Protein AF-A0A7S2HM67-F1 (afdb_monomer)

Secondary structure (DSSP, 8-state):
-----TTHHHHHHHHHHHHHHHTS---HHHHHHHHHHHHHHHHHHHHHHHBSS-EEEEE----HHHHHHHHHHHHHSTT-EEEEEEE---GGGHHHHHHH-SPPTTSSSS----S--TT-SSEEEEEGGGTHHHHTT-SSSEEEEEEEEE-PEE-TTT--EETTEEEEEE-SSEEEETTEEEES-GGGEEEEEEEEES-B------S--TT----------S------------SEEEEETTEEEETTTTEEEEPPPP----HHHHHHHHHHHHHHHHHHHHH-

Mean predicted aligned error: 12.82 Å

Foldseek 3Di:
DDDDDPCPVVVVVVVVVVVVVLPPQQFLVNVLVVCCVVCVVLLLVLLVQWFDDDKDKFFQQADPVLRVLQSCLLSVDPPWDWAKWKAAAEPVCSVVCRYPNQDFAPPPDPHDDPWDQLQHGFGKTFHSNVNVVNSLRYPAQKIFIKTFGDPWDAPPPPFDASRPWTFGTDDPAWTDTPGMIGGNDRSRMGGGIMMGHPGTDPDPPPPPDPDIDHDHDDDDDDDDPPPPPPDPPPLWDDPDDQWIQRVVVRDIDRHPDDPDPDPVVVVVVVVVVVVVVVVVVVVD

Structure (mmCIF, N/CA/C/O backbone):
data_AF-A0A7S2HM67-F1
#
_entry.id   AF-A0A7S2HM67-F1
#
loop_
_atom_site.group_PDB
_atom_site.id
_atom_site.type_symbol
_atom_site.label_atom_id
_atom_site.label_alt_id
_atom_site.label_comp_id
_atom_site.label_asym_id
_atom_site.label_entity_id
_atom_site.label_seq_id
_atom_site.pdbx_PDB_ins_code
_atom_site.Cartn_x
_atom_site.Cartn_y
_atom_site.Cartn_z
_atom_site.occupancy
_atom_site.B_iso_or_equiv
_atom_site.auth_seq_id
_atom_site.auth_comp_id
_atom_site.auth_asym_id
_atom_site.auth_atom_id
_atom_site.pdbx_PDB_model_num
ATOM 1 N N . GLU A 1 1 ? -20.278 21.056 49.454 1.00 73.50 1 GLU A N 1
ATOM 2 C CA . GLU A 1 1 ? -20.077 21.607 48.098 1.00 73.50 1 GLU A CA 1
ATOM 3 C C . GLU A 1 1 ? -18.930 20.873 47.429 1.00 73.50 1 GLU A C 1
ATOM 5 O O . GLU A 1 1 ? -17.880 20.731 48.043 1.00 73.50 1 GLU A O 1
ATOM 10 N N . ALA A 1 2 ? -19.136 20.338 46.227 1.00 62.28 2 ALA A N 1
ATOM 11 C CA . ALA A 1 2 ? -18.039 19.789 45.437 1.00 62.28 2 ALA A CA 1
ATOM 12 C C . ALA A 1 2 ? -17.330 20.951 44.727 1.00 62.28 2 ALA A C 1
ATOM 14 O O . ALA A 1 2 ? -17.983 21.734 44.041 1.00 62.28 2 ALA A O 1
ATOM 15 N N . LEU A 1 3 ? -16.013 21.075 44.907 1.00 65.50 3 LEU A N 1
ATOM 16 C CA . LEU A 1 3 ? -15.190 22.064 44.209 1.00 65.50 3 LEU A CA 1
ATOM 17 C C . LEU A 1 3 ? -15.240 21.787 42.700 1.00 65.50 3 LEU A C 1
ATOM 19 O O . LEU A 1 3 ? -14.707 20.783 42.225 1.00 65.50 3 LEU A O 1
ATOM 23 N N . ALA A 1 4 ? -15.910 22.661 41.948 1.00 81.69 4 ALA A N 1
ATOM 24 C CA . ALA A 1 4 ? -15.931 22.597 40.494 1.00 81.69 4 ALA A CA 1
ATOM 25 C C . ALA A 1 4 ? -14.526 22.891 39.944 1.00 81.69 4 ALA A C 1
ATOM 27 O O . ALA A 1 4 ? -13.882 23.850 40.363 1.00 81.69 4 ALA A O 1
ATOM 28 N N . ASN A 1 5 ? -14.045 22.064 39.009 1.00 86.69 5 ASN A N 1
ATOM 29 C CA . ASN A 1 5 ? -12.757 22.289 38.353 1.00 86.69 5 ASN A CA 1
ATOM 30 C C . ASN A 1 5 ? -12.843 23.571 37.492 1.00 86.69 5 ASN A C 1
ATOM 32 O O . ASN A 1 5 ? -13.592 23.563 36.505 1.00 86.69 5 ASN A O 1
ATOM 36 N N . PRO A 1 6 ? -12.076 24.635 37.808 1.00 89.38 6 PRO A N 1
ATOM 37 C CA . PRO A 1 6 ? -12.140 25.913 37.094 1.00 89.38 6 PRO A CA 1
ATOM 38 C C . PRO A 1 6 ? -11.667 25.818 35.634 1.00 89.38 6 PRO A C 1
ATOM 40 O O . PRO A 1 6 ? -11.933 26.717 34.847 1.00 89.38 6 PRO A O 1
ATOM 43 N N . PHE A 1 7 ? -11.017 24.717 35.243 1.00 88.25 7 PHE A N 1
ATOM 44 C CA . PHE A 1 7 ? -10.552 24.463 33.875 1.00 88.25 7 PHE A CA 1
ATOM 45 C C . PHE A 1 7 ? -11.489 23.560 33.065 1.00 88.25 7 PHE A C 1
ATOM 47 O O . PHE A 1 7 ? -11.183 23.212 31.926 1.00 88.25 7 PHE A O 1
ATOM 54 N N . SER A 1 8 ? -12.622 23.138 33.631 1.00 85.69 8 SER A N 1
ATOM 55 C CA . SER A 1 8 ? -13.533 22.204 32.957 1.00 85.69 8 SER A CA 1
ATOM 56 C C . SER A 1 8 ? -14.116 22.755 31.651 1.00 85.69 8 SER A C 1
ATOM 58 O O . SER A 1 8 ? -14.361 21.976 30.732 1.00 85.69 8 SER A O 1
ATOM 60 N N . GLU A 1 9 ? -14.292 24.072 31.535 1.00 83.62 9 GLU A N 1
ATOM 61 C CA . GLU A 1 9 ? -14.746 24.719 30.299 1.00 83.62 9 GLU A CA 1
ATOM 62 C C . GLU A 1 9 ? -13.641 24.795 29.242 1.00 83.62 9 GLU A C 1
ATOM 64 O O . GLU A 1 9 ? -13.882 24.425 28.096 1.00 83.62 9 GLU A O 1
ATOM 69 N N . ALA A 1 10 ? -12.415 25.159 29.631 1.00 85.38 10 ALA A N 1
ATOM 70 C CA . ALA A 1 10 ? -11.263 25.171 28.727 1.00 85.38 10 ALA A CA 1
ATOM 71 C C . ALA A 1 10 ? -10.968 23.768 28.163 1.00 85.38 10 ALA A C 1
ATOM 73 O O . ALA A 1 10 ? -10.847 23.602 26.954 1.00 85.38 10 ALA A O 1
ATOM 74 N N . LEU A 1 11 ? -10.988 22.735 29.017 1.00 82.75 11 LEU A N 1
ATOM 75 C CA . LEU A 1 11 ? -10.822 21.335 28.603 1.00 82.75 11 LEU A CA 1
ATOM 76 C C . LEU A 1 11 ? -11.961 20.827 27.703 1.00 82.75 11 LEU A C 1
ATOM 78 O O . LEU A 1 11 ? -11.778 19.868 26.954 1.00 82.75 11 LEU A O 1
ATOM 82 N N . ARG A 1 12 ? -13.164 21.411 27.799 1.00 84.50 12 ARG A N 1
ATOM 83 C CA . ARG A 1 12 ? -14.273 21.106 26.883 1.00 84.50 12 ARG A CA 1
ATOM 84 C C . ARG A 1 12 ? -14.086 21.808 25.543 1.00 84.50 12 ARG A C 1
ATOM 86 O O . ARG A 1 12 ? -14.329 21.166 24.531 1.00 84.50 12 ARG A O 1
ATOM 93 N N . ALA A 1 13 ? -13.651 23.067 25.537 1.00 79.44 13 ALA A N 1
ATOM 94 C CA . ALA A 1 13 ? -13.377 23.820 24.314 1.00 79.44 13 ALA A CA 1
ATOM 95 C C . ALA A 1 13 ? -12.245 23.176 23.494 1.00 79.44 13 ALA A C 1
ATOM 97 O O . ALA A 1 13 ? -12.438 22.902 22.315 1.00 79.44 13 ALA A O 1
ATOM 98 N N . GLU A 1 14 ? -11.136 22.805 24.141 1.00 80.12 14 GLU A N 1
ATOM 99 C CA . GLU A 1 14 ? -10.007 22.115 23.498 1.00 80.12 14 GLU A CA 1
ATOM 100 C C . GLU A 1 14 ? -10.441 20.771 22.883 1.00 80.12 14 GLU A C 1
ATOM 102 O O . GLU A 1 14 ? -10.144 20.475 21.729 1.00 80.12 14 GLU A O 1
ATOM 107 N N . LYS A 1 15 ? -11.285 20.002 23.589 1.00 78.38 15 LYS A N 1
ATOM 108 C CA . LYS A 1 15 ? -11.879 18.768 23.044 1.00 78.38 15 LYS A CA 1
ATOM 109 C C . LYS A 1 15 ? -12.800 18.995 21.845 1.00 78.38 15 LYS A C 1
ATOM 111 O O . LYS A 1 15 ? -12.957 18.079 21.040 1.00 78.38 15 LYS A O 1
ATOM 116 N N . VAL A 1 16 ? -13.476 20.139 21.762 1.00 78.62 16 VAL A N 1
ATOM 117 C CA . VAL A 1 16 ? -14.367 20.459 20.637 1.00 78.62 16 VAL A CA 1
ATOM 118 C C . VAL A 1 16 ? -13.537 20.814 19.406 1.00 78.62 16 VAL A C 1
ATOM 120 O O . VAL A 1 16 ? -13.834 20.298 18.328 1.00 78.62 16 VAL A O 1
ATOM 123 N N . ASP A 1 17 ? -12.470 21.597 19.565 1.00 72.38 17 ASP A N 1
ATOM 124 C CA . ASP A 1 17 ? -11.561 21.938 18.466 1.00 72.38 17 ASP A CA 1
ATOM 125 C C . ASP A 1 17 ? -10.839 20.694 17.922 1.00 72.38 17 ASP A C 1
ATOM 127 O O . ASP A 1 17 ? -10.882 20.450 16.712 1.00 72.38 17 ASP A O 1
ATOM 131 N N . ASP A 1 18 ? -10.335 19.819 18.801 1.00 70.81 18 ASP A N 1
ATOM 132 C CA . ASP A 1 18 ? -9.748 18.527 18.414 1.00 70.81 18 ASP A CA 1
ATOM 133 C C . ASP A 1 18 ? -10.741 17.651 17.629 1.00 70.81 18 ASP A C 1
ATOM 135 O O . ASP A 1 18 ? -10.386 16.990 16.649 1.00 70.81 18 ASP A O 1
ATOM 139 N N . GLN A 1 19 ? -12.018 17.647 18.027 1.00 70.62 19 GLN A N 1
ATOM 140 C CA . GLN A 1 19 ? -13.064 16.898 17.325 1.00 70.62 19 GLN A CA 1
ATOM 141 C C . GLN A 1 19 ? -13.412 17.499 15.960 1.00 70.62 19 GLN A C 1
ATOM 143 O O . GLN A 1 19 ? -13.741 16.753 15.033 1.00 70.62 19 GLN A O 1
ATOM 148 N N . HIS A 1 20 ? -13.370 18.824 15.819 1.00 71.88 20 HIS A N 1
ATOM 149 C CA . HIS A 1 20 ? -13.612 19.501 14.547 1.00 71.88 20 HIS A CA 1
ATOM 150 C C . HIS A 1 20 ? -12.460 19.297 13.565 1.00 71.8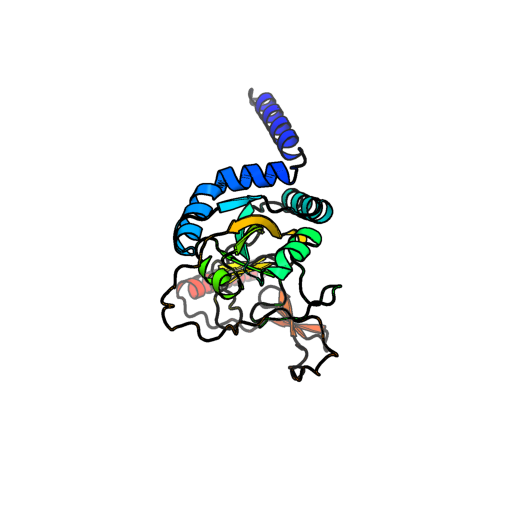8 20 HIS A C 1
ATOM 152 O O . HIS A 1 20 ? -12.705 19.052 12.381 1.00 71.88 20 HIS A O 1
ATOM 158 N N . GLU A 1 21 ? -11.220 19.327 14.046 1.00 71.12 21 GLU A N 1
ATOM 159 C CA . GLU A 1 21 ? -10.048 19.041 13.227 1.00 71.12 21 GLU A CA 1
ATOM 160 C C . GLU A 1 21 ? -9.991 17.559 12.830 1.00 71.12 21 GLU A C 1
ATOM 162 O O . GLU A 1 21 ? -9.793 17.251 11.654 1.00 71.12 21 GLU A O 1
ATOM 167 N N . ALA A 1 22 ? -10.334 16.641 13.743 1.00 66.31 22 ALA A N 1
ATOM 168 C CA . ALA A 1 22 ? -10.504 15.218 13.432 1.00 66.31 22 ALA A CA 1
ATOM 169 C C . ALA A 1 22 ? -11.632 14.939 12.418 1.00 66.31 22 ALA A C 1
ATOM 171 O O . ALA A 1 22 ? -11.617 13.911 11.741 1.00 66.31 22 ALA A O 1
ATOM 172 N N . ARG A 1 23 ? -12.612 15.844 12.291 1.00 73.75 23 ARG A N 1
ATOM 173 C CA . ARG A 1 23 ? -13.715 15.741 11.322 1.00 73.75 23 ARG A CA 1
ATOM 174 C C . ARG A 1 23 ? -13.406 16.339 9.957 1.00 73.75 23 ARG A C 1
ATOM 176 O O . ARG A 1 23 ? -14.201 16.135 9.036 1.00 73.75 23 ARG A O 1
ATOM 183 N N . ARG A 1 24 ? -12.300 17.070 9.784 1.00 85.81 24 ARG A N 1
ATOM 184 C CA . ARG A 1 24 ? -11.918 17.531 8.447 1.00 85.81 24 ARG A CA 1
ATOM 185 C C . ARG A 1 24 ? -11.588 16.316 7.591 1.00 85.81 24 ARG A C 1
ATOM 187 O O . ARG A 1 24 ? -10.652 15.572 7.872 1.00 85.81 24 ARG A O 1
ATOM 194 N N . GLN A 1 25 ? -12.376 16.126 6.535 1.00 87.31 25 GLN A N 1
ATOM 195 C CA . GLN A 1 25 ? -12.136 15.075 5.559 1.00 87.31 25 GLN A CA 1
ATOM 196 C C . GLN A 1 25 ? -10.751 15.280 4.947 1.00 87.31 25 GLN A C 1
ATOM 198 O O . GLN A 1 25 ? -10.505 16.259 4.240 1.00 87.31 25 GLN A O 1
ATOM 203 N N . LYS A 1 26 ? -9.834 14.359 5.244 1.00 92.81 26 LYS A N 1
ATOM 204 C CA . LYS A 1 26 ? -8.517 14.342 4.619 1.00 92.81 26 LYS A CA 1
ATOM 205 C C . LYS A 1 26 ? -8.682 14.039 3.136 1.00 92.81 26 LYS A C 1
ATOM 207 O O . LYS A 1 26 ? -9.257 13.011 2.776 1.00 92.81 26 LYS A O 1
ATOM 212 N N . THR A 1 27 ? -8.165 14.917 2.287 1.00 96.81 27 THR A N 1
ATOM 213 C CA . THR A 1 27 ? -8.092 14.660 0.851 1.00 96.81 27 THR A CA 1
ATOM 214 C C . THR A 1 27 ? -6.948 13.691 0.571 1.00 96.81 27 THR A C 1
ATOM 216 O O . THR A 1 27 ? -6.014 13.544 1.362 1.00 96.81 27 THR A O 1
ATOM 219 N N . PHE A 1 28 ? -6.989 13.026 -0.579 1.00 97.75 28 PHE A N 1
ATOM 220 C CA . PHE A 1 28 ? -5.903 12.135 -0.977 1.00 97.75 28 PHE A CA 1
ATOM 221 C C . PHE A 1 28 ? -4.551 12.861 -1.060 1.00 97.75 28 PHE A C 1
ATOM 223 O O . PHE A 1 28 ? 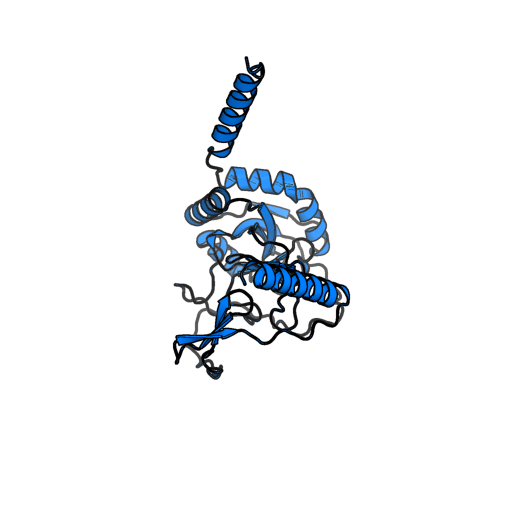-3.533 12.332 -0.620 1.00 97.75 28 PHE A O 1
ATOM 230 N N . GLU A 1 29 ? -4.547 14.102 -1.549 1.00 97.94 29 GLU A N 1
ATOM 231 C CA . GLU A 1 29 ? -3.329 14.908 -1.626 1.00 97.94 29 GLU A CA 1
ATOM 232 C C . GLU A 1 29 ? -2.821 15.323 -0.237 1.00 97.94 29 GLU A C 1
ATOM 234 O O . GLU A 1 29 ? -1.618 15.243 0.004 1.00 97.94 29 GLU A O 1
ATOM 239 N N . SER A 1 30 ? -3.699 15.661 0.721 1.00 97.00 30 SER A N 1
ATOM 240 C CA . SER A 1 30 ? -3.248 15.931 2.095 1.00 97.00 30 SER A CA 1
ATOM 241 C C . SER A 1 30 ? -2.653 14.680 2.746 1.00 97.00 30 SER A C 1
ATOM 243 O O . SER A 1 30 ? -1.618 14.763 3.400 1.00 97.00 30 SER A O 1
ATOM 245 N N . ILE A 1 31 ? -3.250 13.503 2.511 1.00 97.88 31 ILE A N 1
ATOM 246 C CA . ILE A 1 31 ? -2.702 12.218 2.977 1.00 97.88 31 ILE A CA 1
ATOM 247 C C . ILE A 1 31 ? -1.323 11.972 2.362 1.00 97.88 31 ILE A C 1
ATOM 249 O O . ILE A 1 31 ? -0.395 11.582 3.064 1.00 97.88 31 ILE A O 1
ATOM 253 N N . ARG A 1 32 ? -1.161 12.227 1.061 1.00 98.31 32 ARG A N 1
ATOM 254 C CA . ARG A 1 32 ? 0.112 12.058 0.358 1.00 98.31 32 ARG A CA 1
ATOM 255 C C . ARG A 1 32 ? 1.204 12.994 0.891 1.00 98.31 32 ARG A C 1
ATOM 257 O O . ARG A 1 32 ? 2.349 12.566 1.048 1.00 98.31 32 ARG A O 1
ATOM 264 N N . GLN A 1 33 ? 0.859 14.247 1.182 1.00 97.94 33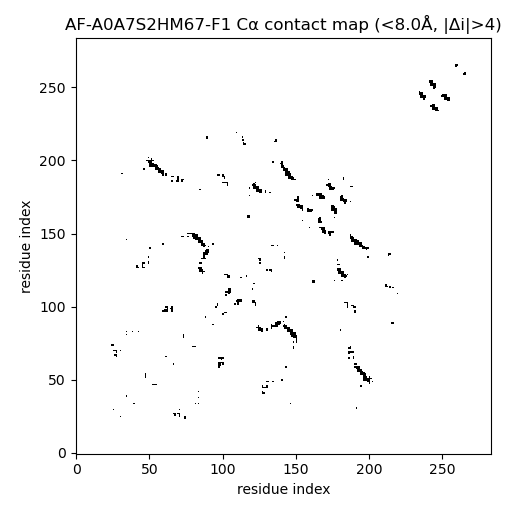 GLN A N 1
ATOM 265 C CA . GLN A 1 33 ? 1.771 15.232 1.768 1.00 97.94 33 GLN A CA 1
ATOM 266 C C . GLN A 1 33 ? 2.181 14.855 3.193 1.00 97.94 33 GLN A C 1
ATOM 268 O O . GLN A 1 33 ? 3.370 14.887 3.516 1.00 97.94 33 GLN A O 1
ATOM 273 N N . ASP A 1 34 ? 1.221 14.448 4.025 1.00 97.38 34 ASP A N 1
ATOM 274 C CA . ASP A 1 34 ? 1.486 13.938 5.372 1.00 97.38 34 ASP A CA 1
ATOM 275 C C . ASP A 1 34 ? 2.415 12.718 5.310 1.00 97.38 34 ASP A C 1
ATOM 277 O O . ASP A 1 34 ? 3.424 12.663 6.010 1.00 97.38 34 ASP A O 1
ATOM 281 N N . PHE A 1 35 ? 2.131 11.790 4.395 1.00 98.25 35 PHE A N 1
ATOM 282 C CA . PHE A 1 35 ? 2.889 10.559 4.213 1.00 98.25 35 PHE A CA 1
ATOM 283 C C . PHE A 1 35 ? 4.350 10.811 3.831 1.00 98.25 35 PHE A C 1
ATOM 285 O O . PHE A 1 35 ? 5.249 10.214 4.418 1.00 98.25 35 PHE A O 1
ATOM 292 N N . ILE A 1 36 ? 4.628 11.695 2.864 1.00 98.38 36 ILE A N 1
ATOM 293 C CA . ILE A 1 36 ? 6.020 11.976 2.480 1.00 98.38 36 ILE A CA 1
ATOM 294 C C . ILE A 1 36 ? 6.753 12.802 3.539 1.00 98.38 36 ILE A C 1
ATOM 296 O O . ILE A 1 36 ? 7.969 12.668 3.676 1.00 98.38 36 ILE A O 1
ATOM 300 N N . ARG A 1 37 ? 6.034 13.624 4.313 1.00 98.19 37 ARG A N 1
ATOM 301 C CA . ARG A 1 37 ? 6.599 14.347 5.456 1.00 98.19 37 ARG A CA 1
ATOM 302 C C . ARG A 1 37 ? 6.998 13.385 6.577 1.00 98.19 37 ARG A C 1
ATOM 304 O O . ARG A 1 37 ? 8.079 13.549 7.130 1.00 98.19 37 ARG A O 1
ATOM 311 N N . GLU A 1 38 ? 6.167 12.387 6.876 1.00 98.31 38 GLU A N 1
ATOM 312 C CA . GLU A 1 38 ? 6.426 11.389 7.926 1.00 98.31 38 GLU A CA 1
ATOM 313 C C . GLU A 1 38 ? 7.472 10.347 7.495 1.00 98.31 38 GLU A C 1
ATOM 315 O O . GLU A 1 38 ? 8.404 10.061 8.240 1.00 98.31 38 GLU A O 1
ATOM 320 N N . HIS A 1 39 ? 7.364 9.805 6.279 1.00 98.38 39 HIS A N 1
ATOM 321 C CA . HIS A 1 39 ? 8.136 8.632 5.847 1.00 98.38 39 HIS A CA 1
ATOM 322 C C . HIS A 1 39 ? 9.190 8.917 4.772 1.00 98.38 39 HIS A C 1
ATOM 324 O O . HIS A 1 39 ? 9.918 8.011 4.363 1.00 98.38 39 HIS A O 1
ATOM 330 N N . GLY A 1 40 ? 9.300 10.153 4.278 1.00 98.31 40 GLY A N 1
ATOM 331 C CA . GLY A 1 40 ? 10.143 10.475 3.124 1.00 98.31 40 GLY A CA 1
ATOM 332 C C . GLY A 1 40 ? 11.626 10.175 3.326 1.00 98.31 40 GLY A C 1
ATOM 333 O O . GLY A 1 40 ? 12.304 9.809 2.364 1.00 98.31 40 GLY A O 1
ATOM 334 N N . HIS A 1 41 ? 12.129 10.286 4.558 1.00 98.44 41 HIS A N 1
ATOM 335 C CA . HIS A 1 41 ? 13.496 9.888 4.891 1.00 98.44 41 HIS A CA 1
ATOM 336 C C . HIS A 1 41 ? 13.704 8.378 4.705 1.00 98.44 41 HIS A C 1
ATOM 338 O O . HIS A 1 41 ? 14.598 7.968 3.963 1.00 98.44 41 HIS A O 1
ATOM 344 N N . ASP A 1 42 ? 12.846 7.555 5.308 1.00 98.38 42 ASP A N 1
ATOM 345 C CA . ASP A 1 42 ? 12.971 6.095 5.274 1.00 98.38 42 ASP A CA 1
ATOM 346 C C . ASP A 1 42 ? 12.739 5.541 3.870 1.00 98.38 42 ASP A C 1
ATOM 348 O O . ASP A 1 42 ? 13.503 4.696 3.403 1.00 98.38 42 ASP A O 1
ATOM 352 N N . ILE A 1 43 ? 11.753 6.084 3.147 1.00 98.50 43 ILE A N 1
ATOM 353 C CA . ILE A 1 43 ? 11.512 5.751 1.739 1.00 98.50 43 ILE A CA 1
ATOM 354 C C . ILE A 1 43 ? 12.782 5.989 0.922 1.00 98.50 43 ILE A C 1
ATOM 356 O O . ILE A 1 43 ? 13.218 5.106 0.184 1.00 98.50 43 ILE A O 1
ATOM 360 N N . LYS A 1 44 ? 13.417 7.158 1.077 1.00 98.44 44 LYS A N 1
ATOM 361 C CA . LYS A 1 44 ? 14.647 7.469 0.344 1.00 98.44 44 LYS A CA 1
ATOM 362 C C . LYS A 1 44 ? 15.797 6.546 0.734 1.00 98.44 44 LYS A C 1
ATOM 364 O O . LYS A 1 44 ? 16.494 6.042 -0.146 1.00 98.44 44 LYS A O 1
ATOM 369 N N . HIS A 1 45 ? 15.974 6.313 2.032 1.00 97.88 45 HIS A N 1
ATOM 370 C CA . HIS A 1 45 ? 17.038 5.473 2.569 1.00 97.88 45 HIS A CA 1
ATOM 371 C C . HIS A 1 45 ? 16.963 4.035 2.042 1.00 97.88 45 HIS A C 1
ATOM 373 O O . HIS A 1 45 ? 17.972 3.486 1.594 1.00 97.88 45 HIS A O 1
ATOM 379 N N . TRP A 1 46 ? 15.781 3.419 2.074 1.00 98.00 46 TRP A N 1
ATOM 380 C CA . TRP A 1 46 ? 15.620 2.019 1.687 1.00 98.00 46 TRP A CA 1
ATOM 381 C C . TRP A 1 46 ? 15.564 1.815 0.172 1.00 98.00 46 TRP A C 1
ATOM 383 O O . TRP A 1 46 ? 16.161 0.861 -0.331 1.00 98.00 46 TRP A O 1
ATOM 393 N N . LEU A 1 47 ? 14.962 2.738 -0.586 1.00 97.69 47 LEU A N 1
ATOM 394 C CA . LEU A 1 47 ? 14.992 2.666 -2.051 1.00 97.69 47 LEU A CA 1
ATOM 395 C C . LEU A 1 47 ? 16.407 2.852 -2.617 1.00 97.69 47 LEU A C 1
ATOM 397 O O . LEU A 1 47 ? 16.768 2.161 -3.569 1.00 97.69 47 LEU A O 1
ATOM 401 N N . ALA A 1 48 ? 17.252 3.688 -2.002 1.00 97.75 48 ALA A N 1
ATOM 402 C CA . ALA A 1 48 ? 18.653 3.846 -2.412 1.00 97.75 48 ALA A CA 1
ATOM 403 C C . ALA A 1 48 ? 19.470 2.538 -2.327 1.00 97.75 48 ALA A C 1
ATOM 405 O O . ALA A 1 48 ? 20.494 2.397 -2.997 1.00 97.75 48 ALA A O 1
ATOM 406 N N . LYS A 1 49 ? 19.024 1.564 -1.519 1.00 96.81 49 LYS A N 1
ATOM 407 C CA . LYS A 1 49 ? 19.637 0.227 -1.449 1.00 96.81 49 LYS A CA 1
ATOM 408 C C . LYS A 1 49 ? 19.196 -0.692 -2.593 1.00 96.81 49 LYS A C 1
ATOM 410 O O . LYS A 1 49 ? 19.903 -1.656 -2.876 1.00 96.81 49 LYS A O 1
ATOM 415 N N . CYS A 1 50 ? 18.068 -0.397 -3.239 1.00 96.94 50 CYS A N 1
ATOM 416 C CA . CYS A 1 50 ? 17.502 -1.196 -4.329 1.00 96.94 50 CYS A CA 1
ATOM 417 C C . CYS A 1 50 ? 17.967 -0.710 -5.708 1.00 96.94 50 CYS A C 1
ATOM 419 O O . CYS A 1 50 ? 18.230 -1.522 -6.589 1.00 96.94 50 CYS A O 1
ATOM 421 N N . PHE A 1 51 ? 18.091 0.603 -5.911 1.00 97.81 51 PHE A N 1
ATOM 422 C CA . PHE A 1 51 ? 18.519 1.179 -7.189 1.00 97.81 51 PHE A CA 1
ATOM 423 C C . PHE A 1 51 ? 20.047 1.253 -7.322 1.00 97.81 51 PHE A C 1
ATOM 425 O O . PHE A 1 51 ? 20.777 1.405 -6.336 1.00 97.81 51 PHE A O 1
ATOM 432 N N . ASP A 1 52 ? 20.531 1.130 -8.558 1.00 96.94 52 ASP A N 1
ATOM 433 C CA . ASP A 1 52 ? 21.930 1.371 -8.901 1.00 96.94 52 ASP A CA 1
ATOM 434 C C . ASP A 1 52 ? 22.133 2.854 -9.239 1.00 96.94 52 ASP A C 1
ATOM 436 O O . ASP A 1 52 ? 21.841 3.308 -10.343 1.00 96.94 52 ASP A O 1
ATOM 440 N N . GLY A 1 53 ? 22.582 3.624 -8.247 1.00 96.06 53 GLY A N 1
ATOM 441 C CA . GLY A 1 53 ? 22.776 5.068 -8.368 1.00 96.06 53 GLY A CA 1
ATOM 442 C C . GLY A 1 53 ? 21.549 5.901 -7.971 1.00 96.06 53 GLY A C 1
ATOM 443 O O . GLY A 1 53 ? 20.690 5.435 -7.214 1.00 96.06 53 GLY A O 1
ATOM 444 N N . PRO A 1 54 ? 21.490 7.175 -8.405 1.00 97.69 54 PRO A N 1
ATOM 445 C CA . PRO A 1 54 ? 20.367 8.059 -8.117 1.00 97.69 54 PRO A CA 1
ATOM 446 C C . PRO A 1 54 ? 19.057 7.529 -8.708 1.00 97.69 54 PRO A C 1
ATOM 448 O O . PRO A 1 54 ? 19.024 7.021 -9.827 1.00 97.69 54 PRO A O 1
ATOM 451 N N . PHE A 1 55 ? 17.962 7.717 -7.980 1.00 98.44 55 PHE A N 1
ATOM 452 C CA . PHE A 1 55 ? 16.611 7.435 -8.456 1.00 98.44 55 PHE A CA 1
ATOM 453 C C . PHE A 1 55 ? 15.729 8.676 -8.285 1.00 98.44 55 PHE A C 1
ATOM 455 O O . PHE A 1 55 ? 16.024 9.575 -7.493 1.00 98.44 55 PHE A O 1
ATOM 462 N N . ILE A 1 56 ? 14.632 8.723 -9.032 1.00 98.50 56 ILE A N 1
ATOM 463 C CA . ILE A 1 56 ? 13.648 9.800 -9.012 1.00 98.50 56 ILE A CA 1
ATOM 464 C C . ILE A 1 56 ? 12.372 9.266 -8.373 1.00 98.50 56 ILE A C 1
ATOM 466 O O . ILE A 1 56 ? 11.870 8.220 -8.780 1.00 98.50 56 ILE A O 1
ATOM 470 N N . LEU A 1 57 ? 11.833 10.010 -7.408 1.00 98.50 57 LEU A N 1
ATOM 471 C CA . LEU A 1 57 ? 10.527 9.751 -6.809 1.00 98.50 57 LEU A CA 1
ATOM 472 C C . LEU A 1 57 ? 9.508 10.751 -7.374 1.00 98.50 57 LEU A C 1
ATOM 474 O O . LEU A 1 57 ? 9.641 11.955 -7.158 1.00 98.50 57 LEU A O 1
ATOM 478 N N . LYS A 1 58 ? 8.509 10.263 -8.110 1.00 98.44 58 LYS A N 1
ATOM 479 C CA . LYS A 1 58 ? 7.431 11.064 -8.716 1.00 98.44 58 LYS A CA 1
ATOM 480 C C . LYS A 1 58 ? 6.093 10.737 -8.068 1.00 98.44 58 LYS A C 1
ATOM 482 O O . LYS A 1 58 ? 5.921 9.650 -7.529 1.00 98.44 58 LYS A O 1
ATOM 487 N N . LEU A 1 59 ? 5.134 11.655 -8.139 1.00 98.56 59 LEU A N 1
ATOM 488 C CA . LEU A 1 59 ? 3.755 11.372 -7.731 1.00 98.56 59 LEU A CA 1
ATOM 489 C C . LEU A 1 59 ? 3.152 10.311 -8.661 1.00 98.56 59 LEU A C 1
ATOM 491 O O . LEU A 1 59 ? 3.302 10.410 -9.879 1.00 98.56 59 LEU A O 1
ATOM 495 N N . ALA A 1 60 ? 2.444 9.329 -8.103 1.00 98.06 60 ALA A N 1
ATOM 496 C CA . ALA A 1 60 ? 1.668 8.388 -8.907 1.00 98.06 60 ALA A CA 1
ATOM 497 C C . ALA A 1 60 ? 0.373 9.061 -9.405 1.00 98.06 60 ALA A C 1
ATOM 499 O O . ALA A 1 60 ? -0.350 9.692 -8.624 1.00 98.06 60 ALA A O 1
ATOM 500 N N . LEU A 1 61 ? 0.062 8.934 -10.698 1.00 98.12 61 LEU A N 1
ATOM 501 C CA . LEU A 1 61 ? -1.129 9.533 -11.319 1.00 98.12 61 LEU A CA 1
ATOM 502 C C . LEU A 1 61 ? -2.369 8.659 -11.102 1.00 98.12 61 LEU A C 1
ATOM 504 O O . LEU A 1 61 ? -2.894 8.047 -12.025 1.00 98.12 61 LEU A O 1
ATOM 508 N N . VAL A 1 62 ? -2.810 8.575 -9.850 1.00 98.31 62 VAL A N 1
ATOM 509 C CA . VAL A 1 62 ? -3.924 7.716 -9.436 1.00 98.31 62 VAL A CA 1
ATOM 510 C C . VAL A 1 62 ? -5.275 8.319 -9.825 1.00 98.31 62 VAL A C 1
ATOM 512 O O . VAL A 1 62 ? -5.504 9.508 -9.609 1.00 98.31 62 VAL A O 1
ATOM 515 N N . ALA A 1 63 ? -6.195 7.511 -10.353 1.00 98.31 63 ALA A N 1
ATOM 516 C CA . ALA A 1 63 ? -7.524 7.968 -10.749 1.00 98.31 63 ALA A CA 1
ATOM 517 C C . ALA A 1 63 ? -8.362 8.451 -9.547 1.00 98.31 63 ALA A C 1
ATOM 519 O O . ALA A 1 63 ? -8.274 7.863 -8.463 1.00 98.31 63 ALA A O 1
ATOM 520 N N . PRO A 1 64 ? -9.249 9.452 -9.724 1.00 98.31 64 PRO A N 1
ATOM 521 C CA . PRO A 1 64 ? -10.052 10.015 -8.633 1.00 98.31 64 PRO A CA 1
ATOM 522 C C . PRO A 1 64 ? -10.848 8.978 -7.831 1.00 98.31 64 PRO A C 1
ATOM 524 O O . PRO A 1 64 ? -10.934 9.072 -6.610 1.00 98.31 64 PRO A O 1
ATOM 527 N N . ALA A 1 65 ? -11.379 7.944 -8.491 1.00 98.19 65 ALA A N 1
ATOM 528 C CA . ALA A 1 65 ? -12.130 6.887 -7.816 1.00 98.19 65 ALA A CA 1
ATOM 529 C C . ALA A 1 65 ? -11.266 6.086 -6.826 1.00 98.19 65 ALA A C 1
ATOM 531 O O . ALA A 1 65 ? -11.748 5.690 -5.768 1.00 98.19 65 ALA A O 1
ATOM 532 N N . VAL A 1 66 ? -9.994 5.842 -7.150 1.00 98.44 66 VAL A N 1
ATOM 533 C CA . VAL A 1 66 ? -9.045 5.148 -6.267 1.00 98.44 66 VAL A CA 1
ATOM 534 C C . VAL A 1 66 ? -8.611 6.078 -5.135 1.00 98.44 66 VAL A C 1
ATOM 536 O O . VAL A 1 66 ? -8.584 5.659 -3.978 1.00 98.44 66 VAL A O 1
ATOM 539 N N . GLN A 1 67 ? -8.352 7.353 -5.454 1.00 98.25 67 GLN A N 1
ATOM 540 C CA . GLN A 1 67 ? -8.026 8.384 -4.466 1.00 98.25 67 GLN A CA 1
ATOM 541 C C . GLN A 1 67 ? -9.106 8.492 -3.384 1.00 98.25 67 GLN A C 1
ATOM 543 O O . GLN A 1 67 ? -8.789 8.463 -2.195 1.00 98.25 67 GLN A O 1
ATOM 548 N N . GLN A 1 68 ? -10.377 8.563 -3.797 1.00 98.06 68 GLN A N 1
ATOM 549 C CA . GLN A 1 68 ? -11.514 8.667 -2.885 1.00 98.06 68 GLN A CA 1
ATOM 550 C C . GLN A 1 68 ? -11.629 7.431 -1.991 1.00 98.06 68 GLN A C 1
ATOM 552 O O . GLN A 1 68 ? -11.670 7.570 -0.774 1.00 98.06 68 GLN A O 1
ATOM 557 N N . ARG A 1 69 ? -11.600 6.218 -2.569 1.00 98.12 69 ARG A N 1
ATOM 558 C CA . ARG A 1 69 ? -11.695 4.969 -1.790 1.00 98.12 69 ARG A CA 1
ATOM 559 C C . ARG A 1 69 ? -10.596 4.861 -0.732 1.00 98.12 69 ARG A C 1
ATOM 561 O O . ARG A 1 69 ? -10.868 4.408 0.377 1.00 98.12 69 ARG A O 1
ATOM 568 N N . PHE A 1 70 ? -9.376 5.275 -1.072 1.00 98.44 70 PHE A N 1
ATOM 569 C CA . PHE A 1 70 ? -8.254 5.275 -0.138 1.00 98.44 70 PHE A CA 1
ATOM 570 C C . PHE A 1 70 ? -8.412 6.331 0.961 1.00 98.44 70 PHE A C 1
ATOM 572 O O . PHE A 1 70 ? -8.226 6.025 2.137 1.00 98.44 70 PHE A O 1
ATOM 579 N N . ALA A 1 71 ? -8.804 7.558 0.604 1.00 97.69 71 ALA A N 1
ATOM 580 C CA . ALA A 1 71 ? -9.058 8.620 1.575 1.00 97.69 71 ALA A CA 1
ATOM 581 C C . ALA A 1 71 ? -10.189 8.249 2.551 1.00 97.69 71 ALA A C 1
ATOM 583 O O . ALA A 1 71 ? -10.035 8.417 3.762 1.00 97.69 71 ALA A O 1
ATOM 584 N N . ASP A 1 72 ? -11.273 7.656 2.047 1.00 97.06 72 ASP A N 1
ATOM 585 C CA . ASP A 1 72 ? -12.370 7.136 2.866 1.00 97.06 72 ASP A CA 1
ATOM 586 C C . ASP A 1 72 ? -11.872 6.047 3.821 1.00 97.06 72 ASP A C 1
ATOM 588 O O . ASP A 1 72 ? -12.233 6.039 4.998 1.00 97.06 72 ASP A O 1
ATOM 592 N N . ALA A 1 73 ? -11.007 5.141 3.356 1.00 97.62 73 ALA A N 1
ATOM 593 C CA . ALA A 1 73 ? -10.439 4.092 4.196 1.00 97.62 73 ALA A CA 1
ATOM 594 C C . ALA A 1 73 ? -9.564 4.656 5.328 1.00 97.62 73 ALA A C 1
ATOM 596 O O . ALA A 1 73 ? -9.665 4.176 6.459 1.00 97.62 73 ALA A O 1
ATOM 597 N N . VAL A 1 74 ? -8.761 5.693 5.055 1.00 97.00 74 VAL A N 1
ATOM 598 C CA . VAL A 1 74 ? -7.970 6.409 6.075 1.00 97.00 74 VAL A CA 1
ATOM 599 C C . VAL A 1 74 ? -8.876 7.048 7.128 1.00 97.00 74 VAL A C 1
ATOM 601 O O . VAL A 1 74 ? -8.581 6.968 8.315 1.00 97.00 74 VAL A O 1
ATOM 604 N N . GLN A 1 75 ? -9.984 7.666 6.713 1.00 95.81 75 GLN A N 1
ATOM 605 C CA . GLN A 1 75 ? -10.899 8.355 7.630 1.00 95.81 75 GLN A CA 1
ATOM 606 C C . GLN A 1 75 ? -11.759 7.391 8.456 1.00 95.81 75 GLN A C 1
ATOM 608 O O . GLN A 1 75 ? -12.058 7.658 9.617 1.00 95.81 75 GLN A O 1
ATOM 613 N N . THR A 1 76 ? -12.190 6.281 7.857 1.00 96.19 76 THR A N 1
ATOM 614 C CA . THR A 1 76 ? -13.162 5.360 8.471 1.00 96.19 76 THR A CA 1
ATOM 615 C C . THR A 1 76 ? -12.520 4.253 9.299 1.00 96.19 76 THR A C 1
ATOM 617 O O . THR A 1 76 ? -13.209 3.604 10.087 1.00 96.19 76 THR A O 1
ATOM 620 N N . THR A 1 77 ? -11.210 4.030 9.164 1.00 96.50 77 THR A N 1
ATOM 621 C CA . THR A 1 77 ? -10.515 2.997 9.934 1.00 96.50 77 THR A CA 1
ATOM 622 C C . THR A 1 77 ? -9.962 3.565 11.236 1.00 96.50 77 THR A C 1
ATOM 624 O O . THR A 1 77 ? -8.881 4.150 11.274 1.00 96.50 77 THR A O 1
ATOM 627 N N . ALA A 1 78 ? -10.694 3.355 12.329 1.00 94.75 78 ALA A N 1
ATOM 628 C CA . ALA A 1 78 ? -10.285 3.813 13.651 1.00 94.75 78 ALA A CA 1
ATOM 629 C C . ALA A 1 78 ? -8.918 3.235 14.066 1.00 94.75 78 ALA A C 1
ATOM 631 O O . ALA A 1 78 ? -8.704 2.026 14.019 1.00 94.75 78 ALA A O 1
ATOM 632 N N . GLY A 1 79 ? -8.010 4.112 14.503 1.00 93.94 79 GLY A N 1
ATOM 633 C CA . GLY A 1 79 ? -6.682 3.734 14.997 1.00 93.94 79 GLY A CA 1
ATOM 634 C C . GLY A 1 79 ? -5.687 3.284 13.923 1.00 93.94 79 GLY A C 1
ATOM 635 O O . GLY A 1 79 ? -4.561 2.936 14.276 1.00 93.94 79 GLY A O 1
ATOM 636 N N . ALA A 1 80 ? -6.063 3.301 12.640 1.00 96.31 80 ALA A N 1
ATOM 637 C CA . ALA A 1 80 ? -5.142 2.937 11.575 1.00 96.31 80 ALA A CA 1
ATOM 638 C C . ALA A 1 80 ? -4.062 3.993 11.343 1.00 96.31 80 ALA A C 1
ATOM 640 O O . ALA A 1 80 ? -4.264 5.194 11.540 1.00 96.31 80 ALA A O 1
ATOM 641 N N . ARG A 1 81 ? -2.921 3.525 10.842 1.00 97.44 81 ARG A N 1
ATOM 642 C CA . ARG A 1 81 ? -1.822 4.358 10.345 1.00 97.44 81 ARG A CA 1
ATOM 643 C C . ARG A 1 81 ? -1.631 4.118 8.856 1.00 97.44 81 ARG A C 1
ATOM 645 O O . ARG A 1 81 ? -1.958 3.046 8.362 1.00 97.44 81 ARG A O 1
ATOM 652 N N . VAL A 1 82 ? -1.090 5.097 8.136 1.00 98.38 82 VAL A N 1
ATOM 653 C CA . VAL A 1 82 ? -0.704 4.900 6.732 1.00 98.38 82 VAL A CA 1
ATOM 654 C C . VAL A 1 82 ? 0.773 4.539 6.686 1.00 98.38 82 VAL A C 1
ATOM 656 O O . VAL A 1 82 ? 1.612 5.412 6.846 1.00 98.38 82 VAL A O 1
ATOM 659 N N . LEU A 1 83 ? 1.099 3.264 6.482 1.00 98.50 83 LEU A N 1
ATOM 660 C CA . LEU A 1 83 ? 2.484 2.796 6.449 1.00 98.50 83 LEU A CA 1
ATOM 661 C C . LEU A 1 83 ? 3.058 2.784 5.028 1.00 98.50 83 LEU A C 1
ATOM 663 O O . LEU A 1 83 ? 2.324 2.500 4.074 1.00 98.50 83 LEU A O 1
ATOM 667 N N . PRO A 1 84 ? 4.367 3.050 4.865 1.00 98.69 84 PRO A N 1
ATOM 668 C CA . PRO A 1 84 ? 5.029 2.920 3.582 1.00 98.69 84 PRO A CA 1
ATOM 669 C C . PRO A 1 84 ? 5.283 1.452 3.242 1.00 98.69 84 PRO A C 1
ATOM 671 O O . PRO A 1 84 ? 5.892 0.702 4.007 1.00 98.69 84 PRO A O 1
ATOM 674 N N . ALA A 1 85 ? 4.866 1.066 2.045 1.00 98.62 85 ALA A N 1
ATOM 675 C CA . ALA A 1 85 ? 5.152 -0.232 1.461 1.00 98.62 85 ALA A CA 1
ATOM 676 C C . ALA A 1 85 ? 5.595 -0.067 0.006 1.00 98.62 85 ALA A C 1
ATOM 678 O O . ALA A 1 85 ? 5.366 0.967 -0.624 1.00 98.62 85 ALA A O 1
ATOM 679 N N . THR A 1 86 ? 6.222 -1.093 -0.550 1.00 98.56 86 THR A N 1
ATOM 680 C CA . THR A 1 86 ? 6.579 -1.134 -1.968 1.00 98.56 86 THR A CA 1
ATOM 681 C C . THR A 1 86 ? 5.787 -2.211 -2.684 1.00 98.56 86 THR A C 1
ATOM 683 O O . THR A 1 86 ? 5.473 -3.251 -2.109 1.00 98.56 86 THR A O 1
ATOM 686 N N . HIS A 1 87 ? 5.461 -1.958 -3.943 1.00 98.12 87 HIS A N 1
ATOM 687 C CA . HIS A 1 87 ? 4.836 -2.931 -4.820 1.00 98.12 87 HIS A CA 1
ATOM 688 C C . HIS A 1 87 ? 5.613 -2.977 -6.132 1.00 98.12 87 HIS A C 1
ATOM 690 O O . HIS A 1 87 ? 5.789 -1.953 -6.800 1.00 98.12 87 HIS A O 1
ATOM 696 N N . GLY A 1 88 ? 6.107 -4.166 -6.467 1.00 97.31 88 GLY A N 1
ATOM 697 C CA . GLY A 1 88 ? 6.747 -4.445 -7.741 1.00 97.31 88 GLY A CA 1
ATOM 698 C C . GLY A 1 88 ? 5.792 -5.172 -8.670 1.00 97.31 88 GLY A C 1
ATOM 699 O O . GLY A 1 88 ? 5.042 -6.047 -8.243 1.00 97.31 88 GLY A O 1
ATOM 700 N N . SER A 1 89 ? 5.814 -4.794 -9.939 1.00 96.38 89 SER A N 1
ATOM 701 C CA . SER A 1 89 ? 5.049 -5.438 -11.000 1.00 96.38 89 SER A CA 1
ATOM 702 C C . SER A 1 89 ? 5.733 -5.155 -12.339 1.00 96.38 89 SER A C 1
ATOM 704 O O . SER A 1 89 ? 6.622 -4.305 -12.429 1.00 96.38 89 SER A O 1
ATOM 706 N N . ALA A 1 90 ? 5.300 -5.839 -13.396 1.00 96.19 90 ALA A N 1
ATOM 707 C CA . ALA A 1 90 ? 5.670 -5.455 -14.745 1.00 96.19 90 ALA A CA 1
ATOM 708 C C . ALA A 1 90 ? 5.233 -4.002 -15.037 1.00 96.19 90 ALA A C 1
ATOM 710 O O . ALA A 1 90 ? 4.158 -3.570 -14.598 1.00 96.19 90 ALA A O 1
ATOM 711 N N . GLU A 1 91 ? 6.094 -3.253 -15.726 1.00 97.19 91 GLU A N 1
ATOM 712 C CA . GLU A 1 91 ? 5.945 -1.827 -16.041 1.00 97.19 91 GLU A CA 1
ATOM 713 C C . GLU A 1 91 ? 4.622 -1.521 -16.754 1.00 97.19 91 GLU A C 1
ATOM 715 O O . GLU A 1 91 ? 3.957 -0.534 -16.435 1.00 97.19 91 GLU A O 1
ATOM 720 N N . GLU A 1 92 ? 4.196 -2.402 -17.660 1.00 96.75 92 GLU A N 1
ATOM 721 C CA . GLU A 1 92 ? 2.944 -2.290 -18.408 1.00 96.75 92 GLU A CA 1
ATOM 722 C C . GLU A 1 92 ? 1.694 -2.245 -17.512 1.00 96.75 92 GLU A C 1
ATOM 724 O O . GLU A 1 92 ? 0.661 -1.719 -17.923 1.00 96.75 92 GLU A O 1
ATOM 729 N N . ASN A 1 93 ? 1.782 -2.717 -16.265 1.00 96.81 93 ASN A N 1
ATOM 730 C CA . ASN A 1 93 ? 0.652 -2.702 -15.337 1.00 96.81 93 ASN A CA 1
ATOM 731 C C . ASN A 1 93 ? 0.544 -1.414 -14.526 1.00 96.81 93 ASN A C 1
ATOM 733 O O . ASN A 1 93 ? -0.465 -1.219 -13.854 1.00 96.81 93 ASN A O 1
ATOM 737 N N . TYR A 1 94 ? 1.543 -0.525 -14.544 1.00 97.56 94 TYR A N 1
ATOM 738 C CA . TYR A 1 94 ? 1.543 0.633 -13.639 1.00 97.56 94 TYR A CA 1
ATOM 739 C C . TYR A 1 94 ? 0.417 1.608 -13.978 1.00 97.56 94 TYR A C 1
ATOM 741 O O . TYR A 1 94 ? -0.243 2.113 -13.069 1.00 97.56 94 TYR A O 1
ATOM 749 N N . ALA A 1 95 ? 0.145 1.821 -15.269 1.00 97.75 95 ALA A N 1
ATOM 750 C CA . ALA A 1 95 ? -0.986 2.632 -15.709 1.00 97.75 95 ALA A CA 1
ATOM 751 C C . ALA A 1 95 ? -2.340 2.009 -15.293 1.00 97.75 95 ALA A C 1
ATOM 753 O O . ALA A 1 95 ? -3.067 2.682 -14.560 1.00 97.75 95 ALA A O 1
ATOM 754 N N . PRO A 1 96 ? -2.650 0.731 -15.612 1.00 97.50 96 PRO A N 1
ATOM 755 C CA . PRO A 1 96 ? -3.846 0.056 -15.097 1.00 97.50 96 PRO A CA 1
ATOM 756 C C . PRO A 1 96 ? -3.987 0.082 -13.566 1.00 97.50 96 PRO A C 1
ATOM 758 O O . PRO A 1 96 ? -5.083 0.304 -13.053 1.00 97.50 96 PRO A O 1
ATOM 761 N N . ILE A 1 97 ? -2.889 -0.099 -12.822 1.00 97.50 97 ILE A N 1
ATOM 762 C CA . ILE A 1 97 ? -2.880 -0.033 -11.351 1.00 97.50 97 ILE A CA 1
ATOM 763 C C . ILE A 1 97 ? -3.214 1.380 -10.862 1.00 97.50 97 ILE A C 1
ATOM 765 O O . ILE A 1 97 ? -3.954 1.538 -9.895 1.00 97.50 97 ILE A O 1
ATOM 769 N N . CYS A 1 98 ? -2.693 2.425 -11.505 1.00 98.12 98 CYS A N 1
ATOM 770 C CA . CYS A 1 98 ? -3.030 3.801 -11.144 1.00 98.12 98 CYS A CA 1
ATOM 771 C C . CYS A 1 98 ? -4.481 4.149 -11.509 1.00 98.12 98 CYS A C 1
ATOM 773 O O . CYS A 1 98 ? -5.128 4.905 -10.785 1.00 98.12 98 CYS A O 1
ATOM 775 N N . GLU A 1 99 ? -5.008 3.579 -12.590 1.00 98.19 99 GLU A N 1
ATOM 776 C CA . GLU A 1 99 ? -6.376 3.805 -13.053 1.00 98.19 99 GLU A CA 1
ATOM 777 C C . GLU A 1 99 ? -7.422 3.094 -12.180 1.00 98.19 99 GLU A C 1
ATOM 779 O O . GLU A 1 99 ? -8.399 3.702 -11.744 1.00 98.19 99 GLU A O 1
ATOM 784 N N . SER A 1 100 ? -7.214 1.810 -11.888 1.00 97.88 100 SER A N 1
ATOM 785 C CA . SER A 1 100 ? -8.205 0.969 -11.199 1.00 97.88 100 SER A CA 1
ATOM 786 C C . SER A 1 100 ? -7.898 0.738 -9.717 1.00 97.88 100 SER A C 1
ATOM 788 O O . SER A 1 100 ? -8.794 0.382 -8.944 1.00 97.88 100 SER A O 1
ATOM 790 N N . GLY A 1 101 ? -6.662 0.999 -9.295 1.00 98.06 101 GLY A N 1
ATOM 791 C CA . GLY A 1 101 ? -6.124 0.617 -7.996 1.00 98.06 101 GLY A CA 1
ATOM 792 C C . GLY A 1 101 ? -5.451 -0.755 -8.048 1.00 98.06 101 GLY A C 1
ATOM 793 O O . GLY A 1 101 ? -5.450 -1.445 -9.067 1.00 98.06 101 GLY A O 1
ATOM 794 N N . LEU A 1 102 ? -4.880 -1.167 -6.919 1.00 97.31 102 LEU A N 1
ATOM 795 C CA . LEU A 1 102 ? -4.412 -2.539 -6.735 1.00 97.31 102 LEU A CA 1
ATOM 796 C C . LEU A 1 102 ? -5.631 -3.423 -6.464 1.00 97.31 102 LEU A C 1
ATOM 798 O O . LEU A 1 102 ? -6.340 -3.206 -5.485 1.00 97.31 102 LEU A O 1
ATOM 802 N N . LEU A 1 103 ? -5.884 -4.398 -7.332 1.00 96.62 103 LEU A N 1
ATOM 803 C CA . LEU A 1 103 ? -7.060 -5.262 -7.249 1.00 96.62 103 LEU A CA 1
ATOM 804 C C . LEU A 1 103 ? -6.703 -6.624 -6.653 1.00 96.62 103 LEU A C 1
ATOM 806 O O . LEU A 1 103 ? -5.615 -7.157 -6.869 1.00 96.62 103 LEU A O 1
ATOM 810 N N . ILE A 1 104 ? -7.651 -7.214 -5.925 1.00 96.19 104 ILE A N 1
ATOM 811 C CA . ILE A 1 104 ? -7.513 -8.572 -5.389 1.00 96.19 104 ILE A CA 1
ATOM 812 C C . ILE A 1 104 ? -7.940 -9.574 -6.474 1.00 96.19 104 ILE A C 1
ATOM 814 O O . ILE A 1 104 ? -9.080 -9.484 -6.947 1.00 96.19 104 ILE A O 1
ATOM 818 N N . PRO A 1 105 ? -7.091 -10.549 -6.851 1.00 93.38 105 PRO A N 1
ATOM 819 C CA . PRO A 1 105 ? -7.451 -11.551 -7.850 1.00 93.38 105 PRO A CA 1
ATOM 820 C C . PRO A 1 105 ? -8.744 -12.305 -7.525 1.00 93.38 105 PRO A C 1
ATOM 822 O O . PRO A 1 105 ? -8.997 -12.669 -6.375 1.00 93.38 105 PRO A O 1
ATOM 825 N N . GLY A 1 106 ? -9.579 -12.529 -8.541 1.00 93.94 106 GLY A N 1
ATOM 826 C CA . GLY A 1 106 ? -10.857 -13.239 -8.427 1.00 93.94 106 GLY A CA 1
ATOM 827 C C . GLY A 1 106 ? -11.979 -12.483 -7.701 1.00 93.94 106 GLY A C 1
ATOM 828 O O . GLY A 1 106 ? -13.080 -13.016 -7.558 1.00 93.94 106 GLY A O 1
ATOM 829 N N . LYS A 1 107 ? -11.751 -11.242 -7.250 1.00 93.81 107 LYS A N 1
ATOM 830 C CA . LYS A 1 107 ? -12.759 -10.432 -6.549 1.00 93.81 107 LYS A CA 1
ATOM 831 C C . LYS A 1 107 ? -13.432 -9.444 -7.504 1.00 93.81 107 LYS A C 1
ATOM 833 O O . LYS A 1 107 ? -13.095 -8.266 -7.536 1.00 93.81 107 LYS A O 1
ATOM 838 N N . GLY A 1 108 ? -14.392 -9.934 -8.291 1.00 92.94 108 GLY A N 1
ATOM 839 C CA . GLY A 1 108 ? -15.169 -9.093 -9.216 1.00 92.94 108 GLY A CA 1
ATOM 840 C C . GLY A 1 108 ? -14.367 -8.564 -10.413 1.00 92.94 108 GLY A C 1
ATOM 841 O O . GLY A 1 108 ? -14.751 -7.570 -11.018 1.00 92.94 108 GLY A O 1
ATOM 842 N N . ASN A 1 109 ? -13.251 -9.214 -10.744 1.00 93.62 109 ASN A N 1
ATOM 843 C CA . ASN A 1 109 ? -12.378 -8.877 -11.865 1.00 93.62 109 ASN A CA 1
ATOM 844 C C . ASN A 1 109 ? -11.843 -10.163 -12.525 1.00 93.62 109 ASN A C 1
ATOM 846 O O . ASN A 1 109 ? -12.054 -11.262 -12.013 1.00 93.62 109 ASN A O 1
ATOM 850 N N . GLN A 1 110 ? -11.165 -10.020 -13.666 1.00 93.12 110 GLN A N 1
ATOM 851 C CA . GLN A 1 110 ? -10.610 -11.136 -14.449 1.00 93.12 110 GLN A CA 1
ATOM 852 C C . GLN A 1 110 ? -9.163 -11.486 -14.056 1.00 93.12 110 GLN A C 1
ATOM 854 O O . GLN A 1 110 ? -8.488 -12.210 -14.783 1.00 93.12 110 GLN A O 1
ATOM 859 N N . LEU A 1 111 ? -8.653 -10.942 -12.946 1.00 91.56 111 LEU A N 1
ATOM 860 C CA . LEU A 1 111 ? -7.287 -11.214 -12.518 1.00 91.56 111 LEU A CA 1
ATOM 861 C C . LEU A 1 111 ? -7.209 -12.589 -11.872 1.00 91.56 111 LEU A C 1
ATOM 863 O O . LEU A 1 111 ? -7.952 -12.905 -10.939 1.00 91.56 111 LEU A O 1
ATOM 867 N N . GLU A 1 112 ? -6.256 -13.379 -12.343 1.00 91.62 112 GLU A N 1
ATOM 868 C CA . GLU A 1 112 ? -5.908 -14.663 -11.758 1.00 91.62 112 GLU A CA 1
ATOM 869 C C . GLU A 1 112 ? -4.769 -14.509 -10.746 1.00 91.62 112 GLU A C 1
ATOM 871 O O . GLU A 1 112 ? -4.005 -13.541 -10.748 1.00 91.62 112 GLU A O 1
ATOM 876 N N . VAL A 1 113 ? -4.654 -15.481 -9.845 1.00 88.44 113 VAL A N 1
ATOM 877 C CA . VAL A 1 113 ? -3.553 -15.536 -8.881 1.00 88.44 113 VAL A CA 1
ATOM 878 C C . VAL A 1 113 ? -2.263 -15.883 -9.635 1.00 88.44 113 VAL A C 1
ATOM 880 O O . VAL A 1 113 ? -2.020 -17.047 -9.940 1.00 88.44 113 VAL A O 1
ATOM 883 N N . ALA A 1 114 ? -1.441 -14.873 -9.937 1.00 77.19 114 ALA A N 1
ATOM 884 C CA . ALA A 1 114 ? -0.190 -15.038 -10.687 1.00 77.19 114 ALA A CA 1
ATOM 885 C C . ALA A 1 114 ? 0.953 -15.649 -9.852 1.00 77.19 114 ALA A C 1
ATOM 887 O O . ALA A 1 114 ? 1.781 -16.398 -10.370 1.00 77.19 114 ALA A O 1
ATOM 888 N N . HIS A 1 115 ? 0.988 -15.358 -8.548 1.00 73.06 115 HIS A N 1
ATOM 889 C CA . HIS A 1 115 ? 1.993 -15.863 -7.610 1.00 73.06 115 HIS A CA 1
ATOM 890 C C . HIS A 1 115 ? 1.305 -16.552 -6.436 1.00 73.06 115 HIS A C 1
ATOM 892 O O . HIS A 1 115 ? 0.214 -16.153 -6.033 1.00 73.06 115 HIS A O 1
ATOM 898 N N . GLY A 1 116 ? 1.930 -17.605 -5.900 1.00 73.56 116 GLY A N 1
ATOM 899 C CA . GLY A 1 116 ? 1.332 -18.455 -4.871 1.00 73.56 116 GLY A CA 1
ATOM 900 C C . GLY A 1 116 ? 0.678 -17.656 -3.739 1.00 73.56 116 GLY A C 1
ATOM 901 O O . GLY A 1 116 ? 1.309 -16.820 -3.104 1.00 73.56 116 GLY A O 1
ATOM 902 N N . SER A 1 117 ? -0.590 -17.948 -3.449 1.00 81.38 117 SER A N 1
ATOM 903 C CA . SER A 1 117 ? -1.368 -17.293 -2.393 1.00 81.38 117 SER A CA 1
ATOM 904 C C . SER A 1 117 ? -1.113 -17.940 -1.028 1.00 81.38 117 SER A C 1
ATOM 906 O O . SER A 1 117 ? -2.055 -18.319 -0.324 1.00 81.38 117 SER A O 1
ATOM 908 N N . ALA A 1 118 ? 0.162 -18.123 -0.669 1.00 81.94 118 ALA A N 1
ATOM 909 C CA . ALA A 1 118 ? 0.564 -18.827 0.552 1.00 81.94 118 ALA A CA 1
ATOM 910 C C . ALA A 1 118 ? -0.031 -18.182 1.814 1.00 81.94 118 ALA A C 1
ATOM 912 O O . ALA A 1 118 ? -0.258 -18.870 2.811 1.00 81.94 118 ALA A O 1
ATOM 913 N N . HIS A 1 119 ? -0.326 -16.879 1.746 1.00 84.88 119 HIS A N 1
ATOM 914 C CA . HIS A 1 119 ? -0.862 -16.100 2.857 1.00 84.88 119 HIS A CA 1
ATOM 915 C C . HIS A 1 119 ? -2.315 -15.648 2.668 1.00 84.88 119 HIS A C 1
ATOM 917 O O . HIS A 1 119 ? -2.834 -14.827 3.426 1.00 84.88 119 HIS A O 1
ATOM 923 N N . GLY A 1 120 ? -2.999 -16.249 1.691 1.00 90.94 120 GLY A N 1
ATOM 924 C CA . GLY A 1 120 ? -4.332 -15.870 1.240 1.00 90.94 120 GLY A CA 1
ATOM 925 C C . GLY A 1 120 ? -4.296 -15.078 -0.066 1.00 90.94 120 GLY A C 1
ATOM 926 O O . GLY A 1 120 ? -3.236 -14.668 -0.545 1.00 90.94 120 GLY A O 1
ATOM 927 N N . VAL A 1 121 ? -5.473 -14.909 -0.666 1.00 94.62 121 VAL A N 1
ATOM 928 C CA . VAL A 1 121 ? -5.651 -14.134 -1.898 1.00 94.62 121 VAL A CA 1
ATOM 929 C C . VAL A 1 121 ? -5.843 -12.672 -1.507 1.00 94.62 121 VAL A C 1
ATOM 931 O O . VAL A 1 121 ? -6.870 -12.306 -0.940 1.00 94.62 121 VAL A O 1
ATOM 934 N N . GLY A 1 122 ? -4.819 -11.865 -1.761 1.00 95.44 122 GLY A N 1
ATOM 935 C CA . GLY A 1 122 ? -4.754 -10.455 -1.396 1.00 95.44 122 GLY A CA 1
ATOM 936 C C . GLY A 1 122 ? -3.705 -9.729 -2.231 1.00 95.44 122 GLY A C 1
ATOM 937 O O . GLY A 1 122 ? -3.060 -10.327 -3.094 1.00 95.44 122 GLY A O 1
ATOM 938 N N . ILE A 1 123 ? -3.542 -8.439 -1.969 1.00 96.38 123 ILE A N 1
ATOM 939 C CA . ILE A 1 123 ? -2.520 -7.600 -2.592 1.00 96.38 123 ILE A CA 1
ATOM 940 C C . ILE A 1 123 ? -1.248 -7.728 -1.761 1.00 96.38 123 ILE A C 1
ATOM 942 O O . ILE A 1 123 ? -1.261 -7.442 -0.564 1.00 96.38 123 ILE A O 1
ATOM 946 N N . TYR A 1 124 ? -0.164 -8.163 -2.396 1.00 96.62 124 TYR A N 1
ATOM 947 C CA . TYR A 1 124 ? 1.134 -8.321 -1.750 1.00 96.62 124 TYR A CA 1
ATOM 948 C C . TYR A 1 124 ? 1.974 -7.065 -1.970 1.00 96.62 124 TYR A C 1
ATOM 950 O O . TYR A 1 124 ? 2.196 -6.628 -3.103 1.00 96.62 124 TYR A O 1
ATOM 958 N N . THR A 1 125 ? 2.454 -6.498 -0.874 1.00 97.81 125 THR A N 1
ATOM 959 C CA . THR A 1 125 ? 3.461 -5.441 -0.857 1.00 97.81 125 THR A CA 1
ATOM 960 C C . THR A 1 125 ? 4.612 -5.876 0.045 1.00 97.81 125 THR A C 1
ATOM 962 O O . THR A 1 125 ? 4.464 -6.766 0.884 1.00 97.81 125 THR A O 1
ATOM 965 N N . ALA A 1 126 ? 5.786 -5.285 -0.137 1.00 97.31 126 ALA A N 1
ATOM 966 C CA . ALA A 1 126 ? 6.891 -5.454 0.795 1.00 97.31 126 ALA A CA 1
ATOM 967 C C . ALA A 1 126 ? 6.954 -4.262 1.743 1.00 97.31 126 ALA A C 1
ATOM 969 O O . ALA A 1 126 ? 6.681 -3.124 1.342 1.00 97.31 126 ALA A O 1
ATOM 970 N N . ARG A 1 127 ? 7.361 -4.505 2.989 1.00 98.12 127 ARG A N 1
ATOM 971 C CA . ARG A 1 127 ? 7.700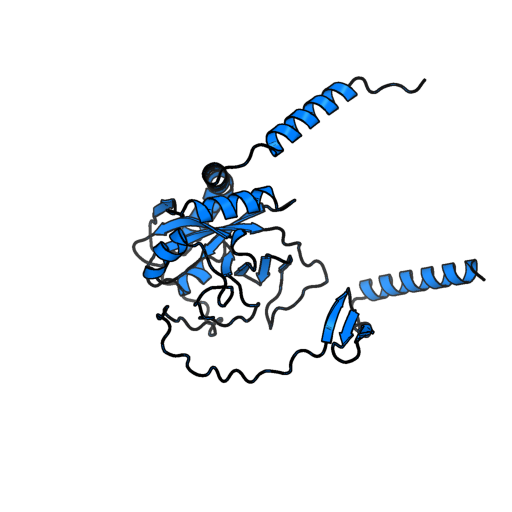 -3.422 3.915 1.00 98.12 127 ARG A CA 1
ATOM 972 C C . ARG A 1 127 ? 8.774 -2.524 3.304 1.00 98.12 127 ARG A C 1
ATOM 974 O O . ARG A 1 127 ? 9.574 -2.975 2.481 1.00 98.12 127 ARG A O 1
ATOM 981 N N . ILE A 1 128 ? 8.808 -1.251 3.699 1.00 98.25 128 ILE A N 1
ATOM 982 C CA . ILE A 1 128 ? 9.764 -0.303 3.114 1.00 98.25 128 ILE A CA 1
ATOM 983 C C . ILE A 1 128 ? 11.225 -0.726 3.331 1.00 98.25 128 ILE A C 1
ATOM 985 O O . ILE A 1 128 ? 12.038 -0.569 2.426 1.00 98.25 128 ILE A O 1
ATOM 989 N N . ASP A 1 129 ? 11.540 -1.339 4.475 1.00 97.88 129 ASP A N 1
ATOM 990 C CA . ASP A 1 129 ? 12.865 -1.874 4.809 1.00 97.88 129 ASP A CA 1
ATOM 991 C C . ASP A 1 129 ? 13.235 -3.155 4.047 1.00 97.88 129 ASP A C 1
ATOM 993 O O . ASP A 1 129 ? 14.414 -3.501 3.943 1.00 97.88 129 ASP A O 1
ATOM 997 N N . SER A 1 130 ? 12.244 -3.780 3.414 1.00 97.19 130 SER A N 1
ATOM 998 C CA . SER A 1 130 ? 12.384 -4.984 2.598 1.00 97.19 130 SER A CA 1
ATOM 999 C C . SER A 1 130 ? 11.965 -4.755 1.141 1.00 97.19 130 SER A C 1
ATOM 1001 O O . SER A 1 130 ? 11.546 -5.680 0.450 1.00 97.19 130 SER A O 1
ATOM 1003 N N . ALA A 1 131 ? 12.140 -3.528 0.630 1.00 97.19 131 ALA A N 1
ATOM 1004 C CA . ALA A 1 131 ? 11.823 -3.142 -0.753 1.00 97.19 131 ALA A CA 1
ATOM 1005 C C . ALA A 1 131 ? 12.494 -4.018 -1.834 1.00 97.19 131 ALA A C 1
ATOM 1007 O O . ALA A 1 131 ? 11.987 -4.146 -2.950 1.00 97.19 131 ALA A O 1
ATOM 1008 N N . TRP A 1 132 ? 13.598 -4.680 -1.488 1.00 96.12 132 TRP A N 1
ATOM 1009 C CA . TRP A 1 132 ? 14.270 -5.664 -2.336 1.00 96.12 132 TRP A CA 1
ATOM 1010 C C . TRP A 1 132 ? 13.379 -6.863 -2.708 1.00 96.12 132 TRP A C 1
ATOM 1012 O O . TRP A 1 132 ? 13.584 -7.471 -3.757 1.00 96.12 132 TRP A O 1
ATOM 1022 N N . LEU A 1 133 ? 12.365 -7.194 -1.901 1.00 94.81 133 LEU A N 1
ATOM 1023 C CA . LEU A 1 133 ? 11.378 -8.213 -2.261 1.00 94.81 133 LEU A CA 1
ATOM 1024 C C . LEU A 1 133 ? 10.561 -7.785 -3.476 1.00 94.81 133 LEU A C 1
ATOM 1026 O O . LEU A 1 133 ? 10.399 -8.564 -4.410 1.00 94.81 133 LEU A O 1
ATOM 1030 N N . SER A 1 134 ? 10.094 -6.534 -3.488 1.00 96.69 134 SER A N 1
ATOM 1031 C CA . SER A 1 134 ? 9.336 -5.962 -4.603 1.00 96.69 134 SER A CA 1
ATOM 1032 C C . SER A 1 134 ? 10.173 -5.873 -5.876 1.00 96.69 134 SER A C 1
ATOM 1034 O O . SER A 1 134 ? 9.650 -6.093 -6.963 1.00 96.69 134 SER A O 1
ATOM 1036 N N . GLN A 1 135 ? 11.481 -5.616 -5.757 1.00 96.12 135 GLN A N 1
ATOM 1037 C CA . GLN A 1 135 ? 12.401 -5.538 -6.899 1.00 96.12 135 GLN A CA 1
ATOM 1038 C C . GLN A 1 135 ? 12.350 -6.797 -7.776 1.00 96.12 135 GLN A C 1
ATOM 1040 O O . GLN A 1 135 ? 12.399 -6.684 -8.998 1.00 96.12 135 GLN A O 1
ATOM 1045 N N . GLY A 1 136 ? 12.220 -7.983 -7.172 1.00 94.12 136 GLY A N 1
ATOM 1046 C CA . GLY A 1 136 ? 12.158 -9.250 -7.906 1.00 94.12 136 GLY A CA 1
ATOM 1047 C C . GLY A 1 136 ? 10.952 -9.381 -8.843 1.00 94.12 136 GLY A C 1
ATOM 1048 O O . GLY A 1 136 ? 10.980 -10.213 -9.743 1.00 94.12 136 GLY A O 1
ATOM 1049 N N . PHE A 1 137 ? 9.916 -8.557 -8.666 1.00 94.88 137 PHE A N 1
ATOM 1050 C CA . PHE A 1 137 ? 8.694 -8.575 -9.476 1.00 94.88 137 PHE A CA 1
ATOM 1051 C C . PHE A 1 137 ? 8.646 -7.467 -10.535 1.00 94.88 137 PHE A C 1
ATOM 1053 O O . PHE A 1 137 ? 7.692 -7.402 -11.310 1.00 94.88 137 PHE A O 1
ATOM 1060 N N . CYS A 1 138 ? 9.648 -6.589 -10.573 1.00 96.25 138 CYS A N 1
ATOM 1061 C CA . CYS A 1 138 ? 9.703 -5.484 -11.519 1.00 96.25 138 CYS A CA 1
ATOM 1062 C C . CYS A 1 138 ? 10.333 -5.913 -12.854 1.00 96.25 138 CYS A C 1
ATOM 1064 O O . CYS A 1 138 ? 11.400 -6.524 -12.867 1.00 96.25 138 CYS A O 1
ATOM 1066 N N . SER A 1 139 ? 9.717 -5.547 -13.985 1.00 96.38 139 SER A N 1
ATOM 1067 C CA . SER A 1 139 ? 10.299 -5.770 -15.327 1.00 96.38 139 SER A CA 1
ATOM 1068 C C . SER A 1 139 ? 11.233 -4.643 -15.793 1.00 96.38 139 SER A C 1
ATOM 1070 O O . SER A 1 139 ? 12.012 -4.831 -16.724 1.00 96.38 139 SER A O 1
ATOM 1072 N N . ALA A 1 140 ? 11.188 -3.493 -15.121 1.00 97.81 140 ALA A N 1
ATOM 1073 C CA . ALA A 1 140 ? 12.008 -2.307 -15.363 1.00 97.81 140 ALA A CA 1
ATOM 1074 C C . ALA A 1 140 ? 12.497 -1.744 -14.015 1.00 97.81 140 ALA A C 1
ATOM 1076 O O . ALA A 1 140 ? 11.903 -2.081 -12.989 1.00 97.81 140 ALA A O 1
ATOM 1077 N N . PRO A 1 141 ? 13.524 -0.870 -13.963 1.00 97.94 141 PRO A N 1
ATOM 1078 C CA . PRO A 1 141 ? 13.946 -0.178 -12.740 1.00 97.94 141 PRO A CA 1
ATOM 1079 C C . PRO A 1 141 ? 12.925 0.893 -12.317 1.00 97.94 141 PRO A C 1
ATOM 1081 O O . PRO A 1 141 ? 13.232 2.082 -12.229 1.00 97.94 141 PRO A O 1
ATOM 1084 N N . ARG A 1 142 ? 11.687 0.465 -12.058 1.00 98.31 142 ARG A N 1
ATOM 1085 C CA . ARG A 1 142 ? 10.544 1.266 -11.624 1.00 98.31 142 ARG A CA 1
ATOM 1086 C C . ARG A 1 142 ? 9.789 0.496 -10.549 1.00 98.31 142 ARG A C 1
ATOM 1088 O O . ARG A 1 142 ? 9.564 -0.699 -10.688 1.00 98.31 142 ARG A O 1
ATOM 1095 N N . MET A 1 143 ? 9.368 1.154 -9.479 1.00 98.38 143 MET A N 1
ATOM 1096 C CA . MET A 1 143 ? 8.672 0.526 -8.351 1.00 98.38 143 MET A CA 1
ATOM 1097 C C . MET A 1 143 ? 7.622 1.476 -7.787 1.00 98.38 143 MET A C 1
ATOM 1099 O O . MET A 1 143 ? 7.880 2.674 -7.661 1.00 98.38 143 MET A O 1
ATOM 1103 N N . LEU A 1 144 ? 6.453 0.958 -7.418 1.00 98.62 144 LEU A N 1
ATOM 1104 C CA . LEU A 1 144 ? 5.429 1.762 -6.760 1.00 98.62 144 LEU A CA 1
ATOM 1105 C C . LEU A 1 144 ? 5.707 1.830 -5.256 1.00 98.62 144 LEU A C 1
ATOM 1107 O O . LEU A 1 144 ? 5.911 0.804 -4.605 1.00 98.62 144 LEU A O 1
ATOM 1111 N N . VAL A 1 145 ? 5.668 3.036 -4.694 1.00 98.62 145 VAL A N 1
ATOM 1112 C CA . VAL A 1 145 ? 5.610 3.263 -3.247 1.00 98.62 145 VAL A CA 1
ATOM 1113 C C . VAL A 1 145 ? 4.150 3.481 -2.883 1.00 98.62 145 VAL A C 1
ATOM 1115 O O . VAL A 1 145 ? 3.520 4.457 -3.302 1.00 98.62 145 VAL A O 1
ATOM 1118 N N . CYS A 1 146 ? 3.609 2.545 -2.119 1.00 98.75 146 CYS A N 1
ATOM 1119 C CA . CYS A 1 146 ? 2.215 2.515 -1.719 1.00 98.75 146 CYS A CA 1
ATOM 1120 C C . CYS A 1 146 ? 2.063 2.982 -0.270 1.00 98.75 146 CYS A C 1
ATOM 1122 O O . CYS A 1 146 ? 2.919 2.709 0.573 1.00 98.75 146 CYS A O 1
ATOM 1124 N N . GLY A 1 147 ? 0.950 3.649 0.019 1.00 98.62 147 GLY A N 1
ATOM 1125 C CA . GLY A 1 147 ? 0.463 3.810 1.385 1.00 98.62 147 GLY A CA 1
ATOM 1126 C C . GLY A 1 147 ? -0.467 2.651 1.725 1.00 98.62 147 GLY A C 1
ATOM 1127 O O . GLY A 1 147 ? -1.341 2.326 0.920 1.00 98.62 147 GLY A O 1
ATOM 1128 N N . VAL A 1 148 ? -0.285 2.034 2.892 1.00 98.69 148 VAL A N 1
ATOM 1129 C CA . VAL A 1 148 ? -1.159 0.971 3.414 1.00 98.69 148 VAL A CA 1
ATOM 1130 C C . VAL A 1 148 ? -1.856 1.463 4.677 1.00 98.69 148 VAL A C 1
ATOM 1132 O O . VAL A 1 148 ? -1.186 1.812 5.642 1.00 98.69 148 VAL A O 1
ATOM 1135 N N . VAL A 1 149 ? -3.190 1.482 4.679 1.00 98.56 149 VAL A N 1
ATOM 1136 C CA . VAL A 1 149 ? -4.021 1.801 5.848 1.00 98.56 149 VAL A CA 1
ATOM 1137 C C 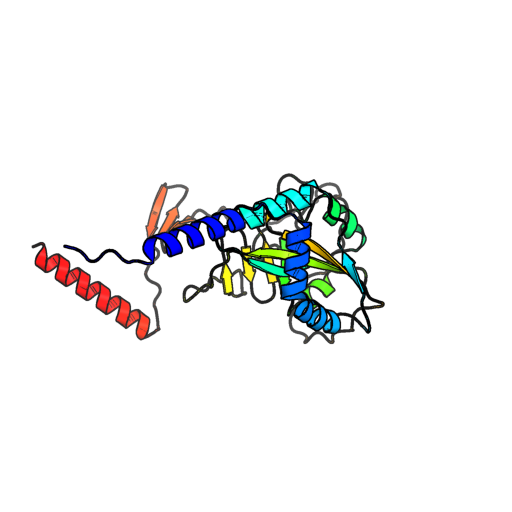. VAL A 1 149 ? -4.067 0.587 6.769 1.00 98.56 149 VAL A C 1
ATOM 1139 O O . VAL A 1 149 ? -4.835 -0.357 6.559 1.00 98.56 149 VAL A O 1
ATOM 1142 N N . ASP A 1 150 ? -3.225 0.626 7.785 1.00 98.31 150 ASP A N 1
ATOM 1143 C CA . ASP A 1 150 ? -2.895 -0.504 8.629 1.00 98.31 150 ASP A CA 1
ATOM 1144 C C . ASP A 1 150 ? -3.473 -0.357 10.039 1.00 98.31 150 ASP A C 1
ATOM 1146 O O . ASP A 1 150 ? -3.128 0.567 10.777 1.00 98.31 150 ASP A O 1
ATOM 1150 N N . ASP A 1 151 ? -4.363 -1.284 10.388 1.00 97.56 151 ASP A N 1
ATOM 1151 C CA . ASP A 1 151 ? -4.966 -1.484 11.709 1.00 97.56 151 ASP A CA 1
ATOM 1152 C C . ASP A 1 151 ? -4.567 -2.838 12.324 1.00 97.56 151 ASP A C 1
ATOM 1154 O O . ASP A 1 151 ? -5.224 -3.327 13.248 1.00 97.56 151 ASP A O 1
ATOM 1158 N N . ALA A 1 152 ? -3.526 -3.486 11.791 1.00 96.62 152 ALA A N 1
ATOM 1159 C CA . ALA A 1 152 ? -3.035 -4.749 12.307 1.00 96.62 152 ALA A CA 1
ATOM 1160 C C . ALA A 1 152 ? -2.512 -4.584 13.738 1.00 96.62 152 ALA A C 1
ATOM 1162 O O . ALA A 1 152 ? -1.730 -3.686 14.048 1.00 96.62 152 ALA A O 1
ATOM 1163 N N . LEU A 1 153 ? -2.931 -5.494 14.616 1.00 95.50 153 LEU A N 1
ATOM 1164 C CA . LEU A 1 153 ? -2.431 -5.562 15.984 1.00 95.50 153 LEU A CA 1
ATOM 1165 C C . LEU A 1 153 ? -1.314 -6.598 16.062 1.00 95.50 153 LEU A C 1
ATOM 1167 O O . LEU A 1 153 ? -1.412 -7.665 15.448 1.00 95.50 153 LEU A O 1
ATOM 1171 N N . GLU A 1 154 ? -0.273 -6.292 16.836 1.00 93.69 154 GLU A N 1
ATOM 1172 C CA . GLU A 1 154 ? 0.823 -7.226 17.091 1.00 93.69 154 GLU A CA 1
ATOM 1173 C C . GLU A 1 154 ? 0.291 -8.535 17.684 1.00 93.69 154 GLU A C 1
ATOM 1175 O O . GLU A 1 154 ? -0.506 -8.556 18.631 1.00 93.69 154 GLU A O 1
ATOM 1180 N N . ALA A 1 155 ? 0.753 -9.655 17.132 1.00 85.31 155 ALA A N 1
ATOM 1181 C CA . ALA A 1 155 ? 0.352 -10.989 17.548 1.00 85.31 155 ALA A CA 1
ATOM 1182 C C . ALA A 1 155 ? 1.088 -11.411 18.835 1.00 85.31 155 ALA A C 1
ATOM 1184 O O . ALA A 1 155 ? 1.807 -12.411 18.864 1.00 85.31 155 ALA A O 1
ATOM 1185 N N . PHE A 1 156 ? 0.919 -10.668 19.934 1.00 78.12 156 PHE A N 1
ATOM 1186 C CA . PHE A 1 156 ? 1.561 -10.996 21.209 1.00 78.12 156 PHE A CA 1
ATOM 1187 C C . PHE A 1 156 ? 1.117 -12.376 21.721 1.00 78.12 156 PHE A C 1
ATOM 1189 O O . PHE A 1 156 ? -0.019 -12.576 22.150 1.00 78.12 156 PHE A O 1
ATOM 1196 N N . GLY A 1 157 ? 2.035 -13.346 21.713 1.00 64.75 157 GLY A N 1
ATOM 1197 C CA . GLY A 1 157 ? 1.876 -14.636 22.398 1.00 64.75 157 GLY A CA 1
ATOM 1198 C C . GLY A 1 157 ? 0.940 -15.653 21.733 1.00 64.75 157 GLY A C 1
ATOM 1199 O O . GLY A 1 157 ? 0.831 -16.775 22.226 1.00 64.75 157 GLY A O 1
ATOM 1200 N N . PHE A 1 158 ? 0.316 -15.306 20.605 1.00 58.59 158 PHE A N 1
ATOM 1201 C CA . PHE A 1 158 ? -0.534 -16.205 19.815 1.00 58.59 158 PHE A CA 1
ATOM 1202 C C . PHE A 1 158 ? -0.092 -16.305 18.355 1.00 58.59 158 PHE A C 1
ATOM 1204 O O . PHE A 1 158 ? -0.931 -16.614 17.511 1.00 58.59 158 PHE A O 1
ATOM 1211 N N . GLY A 1 159 ? 1.200 -16.059 18.081 1.00 60.38 159 GLY A N 1
ATOM 1212 C CA . GLY A 1 159 ? 1.818 -16.079 16.752 1.00 60.38 159 GLY A CA 1
ATOM 1213 C C . GLY A 1 159 ? 1.215 -17.157 15.858 1.00 60.38 159 GLY A C 1
ATOM 1214 O O . GLY A 1 159 ? 1.486 -18.353 16.004 1.00 60.38 159 GLY A O 1
ATOM 1215 N N . GLY A 1 160 ? 0.309 -16.724 14.983 1.00 79.38 160 GLY A N 1
ATOM 1216 C CA . GLY A 1 160 ? -0.220 -17.571 13.935 1.00 79.38 160 GLY A CA 1
ATOM 1217 C C . GLY A 1 160 ? 0.892 -17.769 12.924 1.00 79.38 160 GLY A C 1
ATOM 1218 O O . GLY A 1 160 ? 1.601 -16.824 12.591 1.00 79.38 160 GLY A O 1
ATOM 1219 N N . THR A 1 161 ? 1.064 -18.987 12.428 1.00 85.44 161 THR A N 1
ATOM 1220 C CA . THR A 1 161 ? 1.876 -19.177 11.231 1.00 85.44 161 THR A CA 1
ATOM 1221 C C . THR A 1 161 ? 0.972 -19.095 10.015 1.00 85.44 161 THR A C 1
ATOM 1223 O O . THR A 1 161 ? -0.172 -19.561 10.025 1.00 85.44 161 THR A O 1
ATOM 1226 N N . CYS A 1 162 ? 1.483 -18.499 8.947 1.00 81.00 162 CYS A N 1
ATOM 1227 C CA . CYS A 1 162 ? 0.850 -18.543 7.646 1.00 81.00 162 CYS A CA 1
ATOM 1228 C C . CYS A 1 162 ? 1.720 -19.412 6.739 1.00 81.00 162 CYS A C 1
ATOM 1230 O O . CYS A 1 162 ? 2.733 -18.968 6.203 1.00 81.00 162 CYS A O 1
ATOM 1232 N N . GLY A 1 163 ? 1.395 -20.705 6.670 1.00 85.75 163 GLY A N 1
ATOM 1233 C CA . GLY A 1 163 ? 2.338 -21.706 6.174 1.00 85.75 163 GLY A CA 1
ATOM 1234 C C . GLY A 1 163 ? 3.516 -21.860 7.141 1.00 85.75 163 GLY A C 1
ATOM 1235 O O . GLY A 1 163 ? 3.310 -22.132 8.325 1.00 85.75 163 GLY A O 1
ATOM 1236 N N . SER A 1 164 ? 4.738 -21.675 6.640 1.00 87.19 164 SER A N 1
ATOM 1237 C CA . SER A 1 164 ? 5.984 -21.731 7.422 1.00 87.19 164 SER A CA 1
ATOM 1238 C C . SER A 1 164 ? 6.451 -20.371 7.952 1.00 87.19 164 SER A C 1
ATOM 1240 O O . SER A 1 164 ? 7.524 -20.296 8.542 1.00 87.19 164 SER A O 1
ATOM 1242 N N . ARG A 1 165 ? 5.699 -19.301 7.680 1.00 87.81 165 ARG A N 1
ATOM 1243 C CA . ARG A 1 165 ? 6.088 -17.909 7.935 1.00 87.81 165 ARG A CA 1
ATOM 1244 C C . ARG A 1 165 ? 5.369 -17.370 9.168 1.00 87.81 165 ARG A C 1
ATOM 1246 O O . ARG A 1 165 ? 4.234 -17.783 9.436 1.00 87.81 165 ARG A O 1
ATOM 1253 N N . GLU A 1 166 ? 6.014 -16.482 9.917 1.00 91.06 166 GLU A N 1
ATOM 1254 C CA . GLU A 1 166 ? 5.457 -15.921 11.148 1.00 91.06 166 GLU A CA 1
ATOM 1255 C C . GLU A 1 166 ? 4.580 -14.705 10.827 1.00 91.06 166 GLU A C 1
ATOM 1257 O O . GLU A 1 166 ? 4.949 -13.835 10.039 1.00 91.06 166 GLU A O 1
ATOM 1262 N N . VAL A 1 167 ? 3.386 -14.654 11.423 1.00 93.88 167 VAL A N 1
ATOM 1263 C CA . VAL A 1 167 ? 2.511 -13.480 11.340 1.00 93.88 167 VAL A CA 1
ATOM 1264 C C . VAL A 1 167 ? 2.826 -12.575 12.526 1.00 93.88 167 VAL A C 1
ATOM 1266 O O . VAL A 1 167 ? 2.438 -12.888 13.653 1.00 93.88 167 VAL A O 1
ATOM 1269 N N . SER A 1 168 ? 3.522 -11.465 12.281 1.00 94.75 168 SER A N 1
ATOM 1270 C CA . SER A 1 168 ? 3.934 -10.523 13.332 1.00 94.75 168 SER A CA 1
ATOM 1271 C C . SER A 1 168 ? 2.788 -9.615 13.789 1.00 94.75 168 SER A C 1
ATOM 1273 O O . SER A 1 168 ? 2.680 -9.299 14.973 1.00 94.75 168 SER A O 1
ATOM 1275 N N . ALA A 1 169 ? 1.889 -9.250 12.873 1.00 95.44 169 ALA A N 1
ATOM 1276 C CA . ALA A 1 169 ? 0.690 -8.470 13.155 1.00 95.44 169 ALA A CA 1
ATOM 1277 C C . ALA A 1 169 ? -0.445 -8.833 12.188 1.00 95.44 169 ALA A C 1
ATOM 1279 O O . ALA A 1 169 ? -0.205 -9.187 11.030 1.00 95.44 169 ALA A O 1
ATOM 1280 N N . ALA A 1 170 ? -1.695 -8.752 12.647 1.00 95.31 170 ALA A N 1
ATOM 1281 C CA . ALA A 1 170 ? -2.854 -9.003 11.793 1.00 95.31 170 ALA A CA 1
ATOM 1282 C C . ALA A 1 170 ? -4.111 -8.231 12.215 1.00 95.31 170 ALA A C 1
ATOM 1284 O O . ALA A 1 170 ? -4.379 -8.028 13.398 1.00 95.31 170 ALA A O 1
ATOM 1285 N N . SER A 1 171 ? -4.923 -7.890 11.220 1.00 95.19 171 SER A N 1
ATOM 1286 C CA . SER A 1 171 ? -6.333 -7.527 11.323 1.00 95.19 171 SER A CA 1
ATOM 1287 C C . SER A 1 171 ? -7.153 -8.376 10.339 1.00 95.19 171 SER A C 1
ATOM 1289 O O . SER A 1 171 ? -6.653 -9.327 9.728 1.00 95.19 171 SER A O 1
ATOM 1291 N N . SER A 1 172 ? -8.439 -8.064 10.179 1.00 95.12 172 SER A N 1
ATOM 1292 C CA . SER A 1 172 ? -9.263 -8.666 9.124 1.00 95.12 172 SER A CA 1
ATOM 1293 C C . SER A 1 172 ? -8.874 -8.187 7.719 1.00 95.12 172 SER A C 1
ATOM 1295 O O . SER A 1 172 ? -9.146 -8.898 6.751 1.00 95.12 172 SER A O 1
ATOM 1297 N N . ALA A 1 173 ? -8.247 -7.011 7.601 1.00 97.50 173 ALA A N 1
ATOM 1298 C CA . ALA A 1 173 ? -7.942 -6.360 6.330 1.00 97.50 173 ALA A CA 1
ATOM 1299 C C . ALA A 1 173 ? -6.448 -6.376 5.972 1.00 97.50 173 ALA A C 1
ATOM 1301 O O . ALA A 1 173 ? -6.122 -6.303 4.789 1.00 97.50 173 ALA A O 1
ATOM 1302 N N . VAL A 1 174 ? -5.546 -6.493 6.950 1.00 97.25 174 VAL A N 1
ATOM 1303 C CA . VAL A 1 174 ? -4.091 -6.442 6.740 1.00 97.25 174 VAL A CA 1
ATOM 1304 C C . VAL A 1 174 ? -3.403 -7.543 7.545 1.00 97.25 174 VAL A C 1
ATOM 1306 O O . VAL A 1 174 ? -3.768 -7.815 8.686 1.00 97.25 174 VAL A O 1
ATOM 1309 N N . LYS A 1 175 ? -2.397 -8.195 6.962 1.00 96.12 175 LYS A N 1
ATOM 1310 C CA . LYS A 1 175 ? -1.499 -9.115 7.673 1.00 96.12 175 LYS A CA 1
ATOM 1311 C C . LYS A 1 175 ? -0.051 -8.792 7.362 1.00 96.12 175 LYS A C 1
ATOM 1313 O O . LYS A 1 175 ? 0.304 -8.630 6.199 1.00 96.12 175 LYS A O 1
ATOM 1318 N N . HIS A 1 176 ? 0.778 -8.801 8.392 1.00 96.19 176 HIS A N 1
ATOM 1319 C CA . HIS A 1 176 ? 2.228 -8.724 8.282 1.00 96.19 176 HIS A CA 1
ATOM 1320 C C . HIS A 1 176 ? 2.783 -10.132 8.380 1.00 96.19 176 HIS A C 1
ATOM 1322 O O . HIS A 1 176 ? 2.539 -10.825 9.369 1.00 96.19 176 HIS A O 1
ATOM 1328 N N . VAL A 1 177 ? 3.480 -10.569 7.336 1.00 94.50 177 VAL A N 1
ATOM 1329 C CA . VAL A 1 177 ? 4.051 -11.911 7.243 1.00 94.50 177 VAL A CA 1
ATOM 1330 C C . VAL A 1 177 ? 5.517 -11.775 6.863 1.00 94.50 177 VAL A C 1
ATOM 1332 O O . VAL A 1 177 ? 5.839 -11.485 5.710 1.00 94.50 177 VAL A O 1
ATOM 1335 N N . ASP A 1 178 ? 6.393 -11.965 7.847 1.00 93.81 178 ASP A N 1
ATOM 1336 C CA . ASP A 1 178 ? 7.816 -11.630 7.774 1.00 93.81 178 ASP A CA 1
ATOM 1337 C C . ASP A 1 178 ? 8.050 -10.198 7.221 1.00 93.81 178 ASP A C 1
ATOM 1339 O O . ASP A 1 178 ? 7.740 -9.196 7.870 1.00 93.81 178 ASP A O 1
ATOM 1343 N N . ASP A 1 179 ? 8.588 -10.119 6.004 1.00 95.69 179 ASP A N 1
ATOM 1344 C CA . ASP A 1 179 ? 8.971 -8.906 5.283 1.00 95.69 179 ASP A CA 1
ATOM 1345 C C . ASP A 1 179 ? 7.860 -8.359 4.359 1.00 95.69 179 ASP A C 1
ATOM 1347 O O . ASP A 1 179 ? 8.007 -7.297 3.744 1.00 95.69 179 ASP A O 1
ATOM 1351 N N . ALA A 1 180 ? 6.751 -9.090 4.234 1.00 95.88 180 ALA A N 1
ATOM 1352 C CA . ALA A 1 180 ? 5.629 -8.757 3.368 1.00 95.88 180 ALA A CA 1
ATOM 1353 C C . ALA A 1 180 ? 4.424 -8.238 4.163 1.00 95.88 180 ALA A C 1
ATOM 1355 O O . ALA A 1 180 ? 4.173 -8.634 5.304 1.00 95.88 180 ALA A O 1
ATOM 1356 N N . ILE A 1 181 ? 3.630 -7.395 3.510 1.00 97.31 181 ILE A N 1
ATOM 1357 C CA . ILE A 1 181 ? 2.317 -6.954 3.971 1.00 97.31 181 ILE A CA 1
ATOM 1358 C C . ILE A 1 181 ? 1.291 -7.461 2.954 1.00 97.31 181 ILE A C 1
ATOM 1360 O O . ILE A 1 181 ? 1.419 -7.239 1.749 1.00 97.31 181 ILE A O 1
ATOM 1364 N N . VAL A 1 182 ? 0.272 -8.170 3.435 1.00 96.69 182 VAL A N 1
ATOM 1365 C CA . VAL A 1 182 ? -0.810 -8.719 2.612 1.00 96.69 182 VAL A CA 1
ATOM 1366 C C . VAL A 1 182 ? -2.101 -7.989 2.945 1.00 96.69 182 VAL A C 1
ATOM 1368 O O . VAL A 1 182 ? -2.578 -8.039 4.080 1.00 96.69 182 VAL A O 1
ATOM 1371 N N . VAL A 1 183 ? -2.668 -7.320 1.944 1.00 97.50 183 VAL A N 1
ATOM 1372 C CA . VAL A 1 183 ? -3.866 -6.488 2.077 1.00 97.50 183 VAL A CA 1
ATOM 1373 C C . VAL A 1 183 ? -5.069 -7.205 1.454 1.00 97.50 183 VAL A C 1
ATOM 1375 O O . VAL A 1 183 ? -5.055 -7.573 0.279 1.00 97.50 183 VAL A O 1
ATOM 1378 N N . PHE A 1 184 ? -6.125 -7.408 2.243 1.00 97.19 184 PHE A N 1
ATOM 1379 C CA . PHE A 1 184 ? -7.358 -8.128 1.877 1.00 97.19 184 PHE A CA 1
ATOM 1380 C C . PHE A 1 184 ? -8.542 -7.196 1.563 1.00 97.19 184 PHE A C 1
ATOM 1382 O O . PHE A 1 184 ? -9.624 -7.654 1.181 1.00 97.19 184 PHE A O 1
ATOM 1389 N N . ASP A 1 185 ? -8.340 -5.884 1.685 1.00 97.88 185 ASP A N 1
ATOM 1390 C CA . ASP A 1 185 ? -9.268 -4.844 1.245 1.00 97.88 185 ASP A CA 1
ATOM 1391 C C . ASP A 1 185 ? -8.529 -3.852 0.339 1.00 97.88 185 ASP A C 1
ATOM 1393 O O . ASP A 1 185 ? -7.686 -3.090 0.801 1.00 97.88 185 ASP A O 1
ATOM 1397 N N . GLU A 1 186 ? -8.853 -3.844 -0.954 1.00 98.12 186 GLU A N 1
ATOM 1398 C CA . GLU A 1 186 ? -8.230 -2.971 -1.963 1.00 98.12 186 GLU A CA 1
ATOM 1399 C C . GLU A 1 186 ? -8.313 -1.476 -1.629 1.00 98.12 186 GLU A C 1
ATOM 1401 O O . GLU A 1 186 ? -7.470 -0.697 -2.058 1.00 98.12 186 GLU A O 1
ATOM 1406 N N . ARG A 1 187 ? -9.288 -1.056 -0.814 1.00 98.25 187 ARG A N 1
ATOM 1407 C CA . ARG A 1 187 ? -9.417 0.343 -0.380 1.00 98.25 187 ARG A CA 1
ATOM 1408 C C . ARG A 1 187 ? -8.315 0.749 0.599 1.00 98.25 187 ARG A C 1
ATOM 1410 O O . ARG A 1 187 ? -8.063 1.933 0.773 1.00 98.25 187 ARG A O 1
ATOM 1417 N N . ARG A 1 188 ? -7.660 -0.221 1.247 1.00 98.44 188 ARG A N 1
ATOM 1418 C CA . ARG A 1 188 ? -6.606 -0.007 2.250 1.00 98.44 188 ARG A CA 1
ATOM 1419 C C . ARG A 1 188 ? -5.224 0.190 1.633 1.00 98.44 188 ARG A C 1
ATOM 1421 O O . ARG A 1 188 ? -4.267 0.333 2.382 1.00 98.44 188 ARG A O 1
ATOM 1428 N N . VAL A 1 189 ? -5.080 0.190 0.310 1.00 98.62 189 VAL A N 1
ATOM 1429 C CA . VAL A 1 189 ? -3.777 0.370 -0.336 1.00 98.62 189 VAL A CA 1
ATOM 1430 C C . VAL A 1 189 ? -3.899 1.194 -1.612 1.00 98.62 189 VAL A C 1
ATOM 1432 O O . VAL A 1 189 ? -4.766 0.946 -2.445 1.00 98.62 189 VAL A O 1
ATOM 1435 N N . ALA A 1 190 ? -3.019 2.179 -1.778 1.00 98.62 190 ALA A N 1
ATOM 1436 C CA . ALA A 1 190 ? -2.960 2.987 -2.991 1.00 98.62 190 ALA A CA 1
ATOM 1437 C C . ALA A 1 190 ? -1.513 3.344 -3.357 1.00 98.62 190 ALA A C 1
ATOM 1439 O O . ALA A 1 190 ? -0.713 3.629 -2.457 1.00 98.62 190 ALA A O 1
ATOM 1440 N N . PRO A 1 191 ? -1.168 3.393 -4.658 1.00 98.62 191 PRO A N 1
ATOM 1441 C CA . PRO A 1 191 ? 0.084 3.989 -5.107 1.00 98.62 191 PRO A CA 1
ATOM 1442 C C . PRO A 1 191 ? 0.114 5.474 -4.734 1.00 98.62 191 PRO A C 1
ATOM 1444 O O . PRO A 1 191 ? -0.772 6.239 -5.105 1.00 98.62 191 PRO A O 1
ATOM 1447 N N . LEU A 1 192 ? 1.132 5.912 -4.003 1.00 98.62 192 LEU A N 1
ATOM 1448 C CA . LEU A 1 192 ? 1.304 7.330 -3.675 1.00 98.62 192 LEU A CA 1
ATOM 1449 C C . LEU A 1 192 ? 2.395 7.953 -4.542 1.00 98.62 192 LEU A C 1
ATOM 1451 O O . LEU A 1 192 ? 2.227 9.070 -5.039 1.00 98.62 192 LEU A O 1
ATOM 1455 N N . PHE A 1 193 ? 3.468 7.197 -4.774 1.00 98.75 193 PHE A N 1
ATOM 1456 C CA . PHE A 1 193 ? 4.616 7.613 -5.565 1.00 98.75 193 PHE A CA 1
ATOM 1457 C C . PHE A 1 193 ? 5.116 6.479 -6.457 1.00 98.75 193 PHE A C 1
ATOM 1459 O O . PHE A 1 193 ? 4.865 5.301 -6.209 1.00 98.75 193 PHE A O 1
ATOM 1466 N N . GLU A 1 194 ? 5.885 6.850 -7.467 1.00 98.69 194 GLU A N 1
ATOM 1467 C CA . GLU A 1 194 ? 6.657 5.948 -8.303 1.00 98.69 194 GLU A CA 1
ATOM 1468 C C . GLU A 1 194 ? 8.142 6.290 -8.173 1.00 98.69 194 GLU A C 1
ATOM 1470 O O . GLU A 1 194 ? 8.549 7.436 -8.378 1.00 98.69 194 GLU A O 1
ATOM 1475 N N . ALA A 1 195 ? 8.952 5.292 -7.834 1.00 98.62 195 ALA A N 1
ATOM 1476 C CA . ALA A 1 195 ? 10.402 5.381 -7.847 1.00 98.62 195 ALA A CA 1
ATOM 1477 C C . ALA A 1 195 ? 10.940 4.823 -9.169 1.00 98.62 195 ALA A C 1
ATOM 1479 O O . ALA A 1 195 ? 10.546 3.731 -9.568 1.00 98.62 195 ALA A O 1
ATOM 1480 N N . SER A 1 196 ? 11.847 5.541 -9.829 1.00 98.56 196 SER A N 1
ATOM 1481 C CA . SER A 1 196 ? 12.463 5.135 -11.102 1.00 98.56 196 SER A CA 1
ATOM 1482 C C . SER A 1 196 ? 13.968 5.413 -11.105 1.00 98.56 196 SER A C 1
ATOM 1484 O O . SER A 1 196 ? 14.395 6.459 -10.621 1.00 98.56 196 SER A O 1
ATOM 1486 N N . GLY A 1 197 ? 14.775 4.493 -11.632 1.00 97.94 197 GLY A N 1
ATOM 1487 C CA . GLY A 1 197 ? 16.237 4.615 -11.714 1.00 97.94 197 GLY A CA 1
ATOM 1488 C C . GLY A 1 197 ? 16.793 4.101 -13.044 1.00 97.94 197 GLY A C 1
ATOM 1489 O O . GLY A 1 197 ? 16.040 3.684 -13.918 1.00 97.94 197 GLY A O 1
ATOM 1490 N N . THR A 1 198 ? 18.116 4.126 -13.210 1.00 97.69 198 THR A N 1
ATOM 1491 C CA . THR A 1 198 ? 18.801 3.605 -14.414 1.00 97.69 198 THR A CA 1
ATOM 1492 C C . THR A 1 198 ? 18.923 2.083 -14.414 1.00 97.69 198 THR A C 1
ATOM 1494 O O . THR A 1 198 ? 19.017 1.464 -15.469 1.00 97.69 198 THR A O 1
ATOM 1497 N N . GLY A 1 199 ? 18.904 1.475 -13.232 1.00 97.38 199 GLY A N 1
ATOM 1498 C CA . GLY A 1 199 ? 19.000 0.040 -13.034 1.00 97.38 199 GLY A CA 1
ATOM 1499 C C . GLY A 1 199 ? 18.713 -0.322 -11.585 1.00 97.38 199 GLY A C 1
ATOM 1500 O O . GLY A 1 199 ? 18.668 0.540 -10.701 1.00 97.38 199 GLY A O 1
ATOM 1501 N N . TYR A 1 200 ? 18.517 -1.610 -11.333 1.00 96.94 200 TYR A N 1
ATOM 1502 C CA . TYR A 1 200 ? 18.545 -2.117 -9.972 1.00 96.94 200 TYR A CA 1
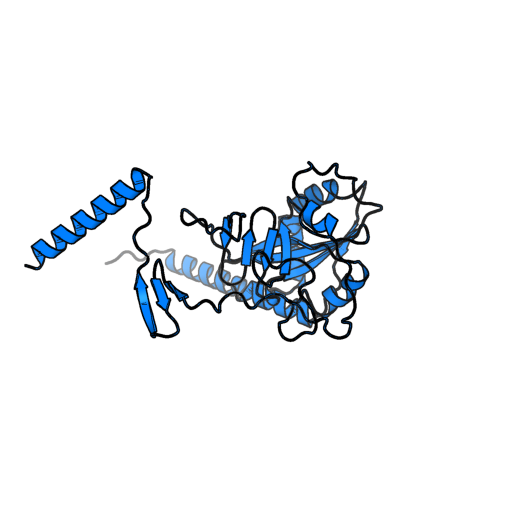ATOM 1503 C C . TYR A 1 200 ? 19.960 -2.511 -9.584 1.00 96.94 200 TYR A C 1
ATOM 1505 O O . TYR A 1 200 ? 20.706 -3.080 -10.382 1.00 96.94 200 TYR A O 1
ATOM 1513 N N . ARG A 1 201 ? 20.308 -2.273 -8.322 1.00 95.69 201 ARG A N 1
ATOM 1514 C CA . ARG A 1 201 ? 21.528 -2.808 -7.739 1.00 95.69 201 ARG A CA 1
ATOM 1515 C C . ARG A 1 201 ? 21.441 -4.325 -7.837 1.00 95.69 201 ARG A C 1
ATOM 1517 O O . ARG A 1 201 ? 20.480 -4.928 -7.355 1.00 95.69 201 ARG A O 1
ATOM 1524 N N . SER A 1 202 ? 22.448 -4.939 -8.456 1.00 86.25 202 SER A N 1
ATOM 1525 C CA . SER A 1 202 ? 22.584 -6.393 -8.487 1.00 86.25 202 SER A CA 1
ATOM 1526 C C . SER A 1 202 ? 22.783 -6.884 -7.057 1.00 86.25 202 SER A C 1
ATOM 1528 O O . SER A 1 202 ? 23.905 -6.959 -6.552 1.00 86.25 202 SER A O 1
ATOM 1530 N N . GLN A 1 203 ? 21.688 -7.184 -6.366 1.00 72.06 203 GLN A N 1
ATOM 1531 C CA . GLN A 1 203 ? 21.758 -7.831 -5.074 1.00 72.06 203 GLN A CA 1
ATOM 1532 C C . GLN A 1 203 ? 22.324 -9.227 -5.316 1.00 72.06 203 GLN A C 1
ATOM 1534 O O . GLN A 1 203 ? 21.710 -10.054 -5.990 1.00 72.06 203 GLN A O 1
ATOM 1539 N N . ARG A 1 204 ? 23.502 -9.510 -4.750 1.00 61.16 204 ARG A N 1
ATOM 1540 C CA . ARG A 1 204 ? 23.865 -10.893 -4.445 1.00 61.16 204 ARG A CA 1
ATOM 1541 C C . ARG A 1 204 ? 22.823 -11.370 -3.443 1.00 61.16 204 ARG A C 1
ATOM 1543 O O . ARG A 1 204 ? 22.969 -11.104 -2.253 1.00 61.16 204 ARG A O 1
ATOM 1550 N N . GLN A 1 205 ? 21.741 -11.977 -3.927 1.00 55.09 205 GLN A N 1
ATOM 1551 C CA . GLN A 1 205 ? 20.766 -12.598 -3.047 1.00 55.09 205 GLN A CA 1
ATOM 1552 C C . GLN A 1 205 ? 21.538 -13.565 -2.137 1.00 55.09 205 GLN A C 1
ATOM 1554 O O . GLN A 1 205 ? 22.257 -14.427 -2.657 1.00 55.09 205 GLN A O 1
ATOM 1559 N N . PRO A 1 206 ? 21.453 -13.450 -0.800 1.00 54.03 206 PRO A N 1
ATOM 1560 C CA . PRO A 1 206 ? 21.831 -14.574 0.040 1.00 54.03 206 PRO A CA 1
ATOM 1561 C C . PRO A 1 206 ? 20.959 -15.745 -0.421 1.00 54.03 206 PRO A C 1
ATOM 1563 O O . PRO A 1 206 ? 19.744 -15.591 -0.509 1.00 54.03 206 PRO A O 1
ATOM 1566 N N . ALA A 1 207 ? 21.575 -16.867 -0.793 1.00 49.28 207 ALA A N 1
ATOM 1567 C CA . ALA A 1 207 ? 21.004 -17.964 -1.588 1.00 49.28 207 ALA A CA 1
ATOM 1568 C C . ALA A 1 207 ? 19.839 -18.752 -0.930 1.00 49.28 207 ALA A C 1
ATOM 1570 O O . ALA A 1 207 ? 19.782 -19.973 -1.015 1.00 49.28 207 ALA A O 1
ATOM 1571 N N . THR A 1 208 ? 18.907 -18.092 -0.242 1.00 46.97 208 THR A N 1
ATOM 1572 C CA . THR A 1 208 ? 17.993 -18.709 0.732 1.00 46.97 208 THR A CA 1
ATOM 1573 C C . THR A 1 208 ? 16.505 -18.521 0.446 1.00 46.97 208 THR A C 1
ATOM 1575 O O . THR A 1 208 ? 15.694 -19.039 1.204 1.00 46.97 208 THR A O 1
ATOM 1578 N N . VAL A 1 209 ? 16.098 -17.895 -0.665 1.00 48.44 209 VAL A N 1
ATOM 1579 C CA . VAL A 1 209 ? 14.667 -17.839 -1.038 1.00 48.44 209 VAL A CA 1
ATOM 1580 C C . VAL A 1 209 ? 14.447 -18.250 -2.495 1.00 48.44 209 VAL A C 1
ATOM 1582 O O . VAL A 1 209 ? 13.880 -17.525 -3.305 1.00 48.44 209 VAL A O 1
ATOM 1585 N N . ALA A 1 210 ? 14.892 -19.460 -2.835 1.00 37.75 210 ALA A N 1
ATOM 1586 C CA . ALA A 1 210 ? 14.417 -20.158 -4.025 1.00 37.75 210 ALA A CA 1
ATOM 1587 C C . ALA A 1 210 ? 12.967 -20.608 -3.772 1.00 37.75 210 ALA A C 1
ATOM 1589 O O . ALA A 1 210 ? 12.731 -21.591 -3.073 1.00 37.75 210 ALA A O 1
ATOM 1590 N N . GLY A 1 211 ? 11.981 -19.867 -4.275 1.00 44.06 211 GLY A N 1
ATOM 1591 C CA . GLY A 1 211 ? 10.584 -20.296 -4.146 1.00 44.06 211 GLY A CA 1
ATOM 1592 C C . GLY A 1 211 ? 9.524 -19.362 -4.711 1.00 44.06 211 GLY A C 1
ATOM 1593 O O . GLY A 1 211 ? 8.392 -19.796 -4.898 1.00 44.06 211 GLY A O 1
ATOM 1594 N N . ILE A 1 212 ? 9.859 -18.111 -5.024 1.00 45.91 212 ILE A N 1
ATOM 1595 C CA . ILE A 1 212 ? 8.906 -17.205 -5.665 1.00 45.91 212 ILE A CA 1
ATOM 1596 C C . ILE A 1 212 ? 9.286 -17.091 -7.138 1.00 45.91 212 ILE A C 1
ATOM 1598 O O . ILE A 1 212 ? 10.208 -16.369 -7.504 1.00 45.91 212 ILE A O 1
ATOM 1602 N N . ALA A 1 213 ? 8.609 -17.884 -7.968 1.00 35.03 213 ALA A N 1
ATOM 1603 C CA . ALA A 1 213 ? 8.753 -17.838 -9.414 1.00 35.03 213 ALA A CA 1
ATOM 1604 C C . ALA A 1 213 ? 8.312 -16.464 -9.940 1.00 35.03 213 ALA A C 1
ATOM 1606 O O . ALA A 1 213 ? 7.173 -16.038 -9.726 1.00 35.03 213 ALA A O 1
ATOM 1607 N N . THR A 1 214 ? 9.225 -15.788 -10.630 1.00 32.47 214 THR A N 1
ATOM 1608 C CA . THR A 1 214 ? 8.972 -14.575 -11.402 1.00 32.47 214 THR A CA 1
ATOM 1609 C C . THR A 1 214 ? 8.157 -14.941 -12.640 1.00 32.47 214 THR A C 1
ATOM 1611 O O . THR A 1 214 ? 8.579 -15.744 -13.469 1.00 32.47 214 THR A O 1
ATOM 1614 N N . ALA A 1 215 ? 6.953 -14.390 -12.756 1.00 35.16 215 ALA A N 1
ATOM 1615 C CA . ALA A 1 215 ? 6.073 -14.596 -13.898 1.00 35.16 215 ALA A CA 1
ATOM 1616 C C . ALA A 1 215 ? 5.488 -13.254 -14.328 1.00 35.16 215 ALA A C 1
ATOM 1618 O O . ALA A 1 215 ? 5.047 -12.458 -13.501 1.00 35.16 215 ALA A O 1
ATOM 1619 N N . SER A 1 216 ? 5.531 -13.020 -15.635 1.00 33.47 216 SER A N 1
ATOM 1620 C CA . SER A 1 216 ? 4.950 -11.864 -16.294 1.00 33.47 216 SER A CA 1
ATOM 1621 C C . SER A 1 216 ? 3.428 -11.952 -16.303 1.00 33.47 216 SER A C 1
ATOM 1623 O O . SER A 1 216 ? 2.842 -13.035 -16.370 1.00 33.47 216 SER A O 1
ATOM 1625 N N . TRP A 1 217 ? 2.786 -10.790 -16.275 1.00 34.25 217 TRP A N 1
ATOM 1626 C CA . TRP A 1 217 ? 1.360 -10.683 -16.523 1.00 34.25 217 TRP A CA 1
ATOM 1627 C C . TRP A 1 217 ? 1.080 -11.160 -17.947 1.00 34.25 217 TRP A C 1
ATOM 1629 O O . TRP A 1 217 ? 1.694 -10.693 -18.904 1.00 34.25 217 TRP A O 1
ATOM 1639 N N . ARG A 1 218 ? 0.173 -12.124 -18.095 1.00 37.31 218 ARG A N 1
ATOM 1640 C CA . ARG A 1 218 ? -0.368 -12.506 -19.399 1.00 37.31 218 ARG A CA 1
ATOM 1641 C C . ARG A 1 218 ? -1.854 -12.156 -19.417 1.00 37.31 218 ARG A C 1
ATOM 1643 O O . ARG A 1 218 ? -2.537 -12.474 -18.444 1.00 37.31 218 ARG A O 1
ATOM 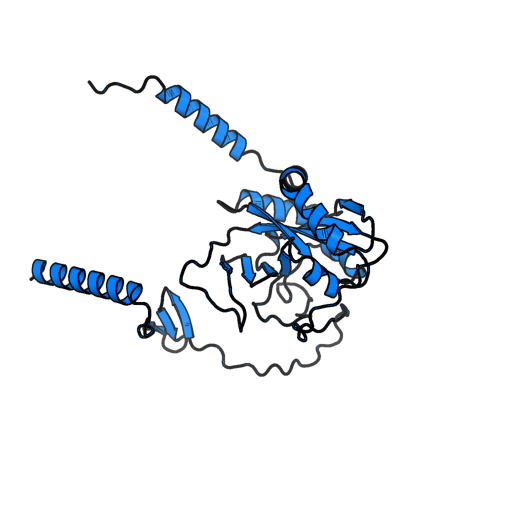1650 N N . PRO A 1 219 ? -2.368 -11.534 -20.493 1.00 34.25 219 PRO A N 1
ATOM 1651 C CA . PRO A 1 219 ? -3.806 -11.471 -20.709 1.00 34.25 219 PRO A CA 1
ATOM 1652 C C . PRO A 1 219 ? -4.369 -12.894 -20.670 1.00 34.25 219 PRO A C 1
ATOM 1654 O O . PRO A 1 219 ? -3.734 -13.815 -21.194 1.00 34.25 219 PRO A O 1
ATOM 1657 N N . ALA A 1 220 ? -5.522 -13.071 -20.021 1.00 36.97 220 ALA A N 1
ATOM 1658 C CA . ALA A 1 220 ? -6.141 -14.376 -19.828 1.00 36.97 220 ALA A CA 1
ATOM 1659 C C . ALA A 1 220 ? -6.296 -15.102 -21.176 1.00 36.97 220 ALA A C 1
ATOM 1661 O O . ALA A 1 220 ? -7.062 -14.687 -22.046 1.00 36.97 220 ALA A O 1
ATOM 1662 N N . GLY A 1 221 ? -5.537 -16.185 -21.355 1.00 36.19 221 GLY A N 1
ATOM 1663 C CA . GLY A 1 221 ? -5.868 -17.201 -22.345 1.00 36.19 221 GLY A CA 1
ATOM 1664 C C . GLY A 1 221 ? -7.123 -17.966 -21.906 1.00 36.19 221 GLY A C 1
ATOM 1665 O O . GLY A 1 221 ? -7.588 -17.785 -20.779 1.00 36.19 221 GLY A O 1
ATOM 1666 N N . PRO A 1 222 ? -7.688 -18.837 -22.761 1.00 40.28 222 PRO A N 1
ATOM 1667 C CA . PRO A 1 222 ? -8.757 -19.736 -22.338 1.00 40.28 222 PRO A CA 1
ATOM 1668 C C . PRO A 1 222 ? -8.315 -20.491 -21.073 1.00 40.28 222 PRO A C 1
ATOM 1670 O O . PRO A 1 222 ? -7.158 -20.920 -21.014 1.00 40.28 222 PRO A O 1
ATOM 1673 N N . PRO A 1 223 ? -9.197 -20.632 -20.066 1.00 39.06 223 PRO A N 1
ATOM 1674 C CA . PRO A 1 223 ? -8.828 -21.145 -18.755 1.00 39.06 223 PRO A CA 1
ATOM 1675 C C . PRO A 1 223 ? -8.195 -22.524 -18.910 1.00 39.06 223 PRO A C 1
ATOM 1677 O O . PRO A 1 223 ? -8.858 -23.498 -19.276 1.00 39.06 223 PRO A O 1
ATOM 1680 N N . THR A 1 224 ? -6.894 -22.620 -18.646 1.00 37.75 224 THR A N 1
ATOM 1681 C CA . THR A 1 224 ? -6.261 -23.918 -18.461 1.00 37.75 224 THR A CA 1
ATOM 1682 C C . THR A 1 224 ? -6.816 -24.478 -17.160 1.00 37.75 224 THR A C 1
ATOM 1684 O O . THR A 1 224 ? -6.860 -23.790 -16.140 1.00 37.75 224 THR A O 1
ATOM 1687 N N . SER A 1 225 ? -7.340 -25.707 -17.197 1.00 36.34 225 SER A N 1
ATOM 1688 C CA . SER A 1 225 ? -7.942 -26.322 -16.018 1.00 36.34 225 SER A CA 1
ATOM 1689 C C . SER A 1 225 ? -6.886 -26.406 -14.921 1.00 36.34 225 SER A C 1
ATOM 1691 O O . SER A 1 225 ? -5.985 -27.245 -14.969 1.00 36.34 225 SER A O 1
ATOM 1693 N N . ASN A 1 226 ? -6.978 -25.516 -13.942 1.00 37.41 226 ASN A N 1
ATOM 1694 C CA . ASN A 1 226 ? -6.131 -25.556 -12.774 1.0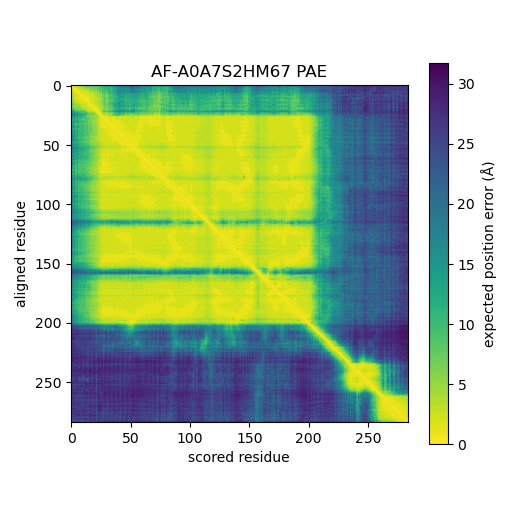0 37.41 226 ASN A CA 1
ATOM 1695 C C . ASN A 1 226 ? -6.462 -26.841 -12.003 1.00 37.41 226 ASN A C 1
ATOM 1697 O O . ASN A 1 226 ? -7.485 -26.932 -11.328 1.00 37.41 226 ASN A O 1
ATOM 1701 N N . THR A 1 227 ? -5.601 -27.852 -12.114 1.00 35.16 227 THR A N 1
ATOM 1702 C CA . THR A 1 227 ? -5.691 -29.116 -11.372 1.00 35.16 227 THR A CA 1
ATOM 1703 C C . THR A 1 227 ? -5.195 -28.976 -9.933 1.00 35.16 227 THR A C 1
ATOM 1705 O O . THR A 1 227 ? -4.648 -29.923 -9.362 1.00 35.16 227 THR A O 1
ATOM 1708 N N . ASN A 1 228 ? -5.408 -27.819 -9.305 1.00 36.44 228 ASN A N 1
ATOM 1709 C CA . ASN A 1 228 ? -5.475 -27.741 -7.858 1.00 36.44 228 ASN A CA 1
ATOM 1710 C C . ASN A 1 228 ? -6.629 -28.646 -7.427 1.00 36.44 228 ASN A C 1
ATOM 1712 O O . ASN A 1 228 ? -7.798 -28.262 -7.467 1.00 36.44 228 ASN A O 1
ATOM 1716 N N . ARG A 1 229 ? -6.288 -29.890 -7.061 1.00 34.09 229 ARG A N 1
ATOM 1717 C CA . ARG A 1 229 ? -7.196 -30.811 -6.373 1.00 34.09 229 ARG A CA 1
ATOM 1718 C C . ARG A 1 229 ? -7.966 -29.988 -5.339 1.00 34.09 229 ARG A C 1
ATOM 1720 O O . ARG A 1 229 ? -7.301 -29.303 -4.557 1.00 34.09 229 ARG A O 1
ATOM 1727 N N . PRO A 1 230 ? -9.308 -30.037 -5.299 1.00 38.22 230 PRO A N 1
ATOM 1728 C CA . PRO A 1 230 ? -10.057 -29.441 -4.208 1.00 38.22 230 PRO A CA 1
ATOM 1729 C C . PRO A 1 230 ? -9.647 -30.181 -2.935 1.00 38.22 230 PRO A C 1
ATOM 1731 O O . PRO A 1 230 ? -10.174 -31.240 -2.598 1.00 38.22 230 PRO A O 1
ATOM 1734 N N . GLY A 1 231 ? -8.619 -29.662 -2.267 1.00 36.81 231 GLY A N 1
ATOM 1735 C CA . GLY A 1 231 ? -8.205 -30.111 -0.958 1.00 36.81 231 GLY A CA 1
ATOM 1736 C C . GLY A 1 231 ? -9.407 -29.919 -0.059 1.00 36.81 231 GLY A C 1
ATOM 1737 O O . GLY A 1 231 ? -9.861 -28.790 0.098 1.00 36.81 231 GLY A O 1
ATOM 1738 N N . HIS A 1 232 ? -9.953 -31.041 0.416 1.00 45.50 232 HIS A N 1
ATOM 1739 C CA . HIS A 1 232 ? -10.953 -31.170 1.468 1.00 45.50 232 HIS A CA 1
ATOM 1740 C C . HIS A 1 232 ? -11.560 -29.836 1.905 1.00 45.50 232 HIS A C 1
ATOM 1742 O O . HIS A 1 232 ? -10.962 -29.130 2.720 1.00 45.50 232 HIS A O 1
ATOM 1748 N N . ALA A 1 233 ? -12.754 -29.518 1.391 1.00 46.06 233 ALA A N 1
ATOM 1749 C CA . ALA A 1 233 ? -13.586 -28.448 1.926 1.00 46.06 233 ALA A CA 1
ATOM 1750 C C . ALA A 1 233 ? -13.485 -28.482 3.456 1.00 46.06 233 ALA A C 1
ATOM 1752 O O . ALA A 1 233 ? -13.836 -29.495 4.069 1.00 46.06 233 ALA A O 1
ATOM 1753 N N . GLN A 1 234 ? -12.898 -27.437 4.049 1.00 55.94 234 GLN A N 1
ATOM 1754 C CA . GLN A 1 234 ? -12.582 -27.416 5.472 1.00 55.94 234 GLN A CA 1
ATOM 1755 C C . GLN A 1 234 ? -13.881 -27.643 6.252 1.00 55.94 234 GLN A C 1
ATOM 1757 O O . GLN A 1 234 ? -14.733 -26.759 6.366 1.00 55.94 234 GLN A O 1
ATOM 1762 N N . ARG A 1 235 ? -14.050 -28.875 6.750 1.00 77.88 235 ARG A N 1
ATOM 1763 C CA . ARG A 1 235 ? -15.207 -29.314 7.542 1.00 77.88 235 ARG A CA 1
ATOM 1764 C C . ARG A 1 235 ? -15.324 -28.540 8.853 1.00 77.88 235 ARG A C 1
ATOM 1766 O O . ARG A 1 235 ? -16.386 -28.558 9.463 1.00 77.88 235 ARG A O 1
ATOM 1773 N N . LEU A 1 236 ? -14.251 -27.871 9.270 1.00 79.88 236 LEU A N 1
ATOM 1774 C CA . LEU A 1 236 ? -14.137 -27.128 10.514 1.00 79.88 236 LEU A CA 1
ATOM 1775 C C . LEU A 1 236 ? -13.886 -25.642 10.214 1.00 79.88 236 LEU A C 1
ATOM 1777 O O . LEU A 1 236 ? -13.008 -25.315 9.422 1.00 79.88 236 LEU A O 1
ATOM 1781 N N . VAL A 1 237 ? -14.641 -24.755 10.860 1.00 86.19 237 VAL A N 1
ATOM 1782 C CA . VAL A 1 237 ? -14.484 -23.291 10.821 1.00 86.19 237 VAL A CA 1
ATOM 1783 C C . VAL A 1 237 ? -14.119 -22.813 12.210 1.00 86.19 237 VAL A C 1
ATOM 1785 O O . VAL A 1 237 ? -14.784 -23.178 13.173 1.00 86.19 237 VAL A O 1
ATOM 1788 N N . GLN A 1 238 ? -13.096 -21.980 12.345 1.00 84.62 238 GLN A N 1
ATOM 1789 C CA . GLN A 1 238 ? -12.798 -21.372 13.636 1.00 84.62 238 GLN A CA 1
ATOM 1790 C C . GLN A 1 238 ? -13.846 -20.293 13.955 1.00 84.62 238 GLN A C 1
ATOM 1792 O O . GLN A 1 238 ? -14.017 -19.357 13.181 1.00 84.62 238 GLN A O 1
ATOM 1797 N N . VAL A 1 239 ? -14.553 -20.432 15.080 1.00 89.81 239 VAL A N 1
ATOM 1798 C CA . VAL A 1 239 ? -15.639 -19.514 15.500 1.00 89.81 239 VAL A CA 1
ATOM 1799 C C . VAL A 1 239 ? -15.323 -18.742 16.782 1.00 89.81 239 VAL A C 1
ATOM 1801 O O . VAL A 1 239 ? -16.100 -17.896 17.206 1.00 89.81 239 VAL A O 1
ATOM 1804 N N . GLY A 1 240 ? -14.165 -19.001 17.389 1.00 80.69 240 GLY A N 1
ATOM 1805 C CA . GLY A 1 240 ? -13.717 -18.315 18.595 1.00 80.69 240 GLY A CA 1
ATOM 1806 C C . GLY A 1 240 ? -12.341 -18.787 19.051 1.00 80.69 240 GLY A C 1
ATOM 1807 O O . GLY A 1 240 ? -11.724 -19.672 18.442 1.00 80.69 240 GLY A O 1
ATOM 1808 N N . ALA A 1 241 ? -11.846 -18.211 20.147 1.00 71.19 241 ALA A N 1
ATOM 1809 C CA . ALA A 1 241 ? -10.598 -18.646 20.765 1.00 71.19 241 ALA A CA 1
ATOM 1810 C C . ALA A 1 241 ? -10.722 -20.122 21.178 1.00 71.19 241 ALA A C 1
ATOM 1812 O O . ALA A 1 241 ? -11.445 -20.468 22.109 1.00 71.19 241 ALA A O 1
ATOM 1813 N N . ARG A 1 242 ? -10.016 -21.000 20.452 1.00 77.56 242 ARG A N 1
ATOM 1814 C CA . ARG A 1 242 ? -10.049 -22.464 20.621 1.00 77.56 242 ARG A CA 1
ATOM 1815 C C . ARG A 1 242 ? -11.410 -23.118 20.347 1.00 77.56 242 ARG A C 1
ATOM 1817 O O . ARG A 1 242 ? -11.612 -24.249 20.778 1.00 77.56 242 ARG A O 1
ATOM 1824 N N . GLN A 1 243 ? -12.303 -22.463 19.613 1.00 84.25 243 GLN A N 1
ATOM 1825 C CA . GLN A 1 243 ? -13.591 -23.028 19.207 1.00 84.25 243 GLN A CA 1
ATOM 1826 C C . GLN A 1 243 ? -13.604 -23.308 17.706 1.00 84.25 243 GLN A C 1
ATOM 1828 O O . GLN A 1 243 ? -13.308 -22.424 16.899 1.00 84.25 243 GLN A O 1
ATOM 1833 N N . TRP A 1 244 ? -13.974 -24.533 17.341 1.00 87.75 244 TRP A N 1
ATOM 1834 C CA . TRP A 1 244 ? -14.087 -24.990 15.959 1.00 87.75 244 TRP A CA 1
ATOM 1835 C C . TRP A 1 244 ? -15.509 -25.492 15.702 1.00 87.75 244 TRP A C 1
ATOM 1837 O O . TRP A 1 244 ? -15.965 -26.431 16.346 1.00 87.75 244 TRP A O 1
ATOM 1847 N N . LEU A 1 245 ? -16.206 -24.869 14.760 1.00 85.56 245 LEU A N 1
ATOM 1848 C CA . LEU A 1 245 ? -17.514 -25.271 14.260 1.00 85.56 245 LEU A CA 1
ATOM 1849 C C . LEU A 1 245 ? -17.346 -26.332 13.178 1.00 85.56 245 LEU A C 1
ATOM 1851 O O . LEU A 1 245 ? -16.790 -26.059 12.115 1.00 85.56 245 LEU A O 1
ATOM 1855 N N . HIS A 1 246 ? -17.879 -27.525 13.407 1.00 88.94 246 HIS A N 1
ATOM 1856 C CA . HIS A 1 246 ? -18.006 -28.531 12.365 1.00 88.94 246 HIS A CA 1
ATOM 1857 C C . HIS A 1 246 ? -19.227 -28.220 11.489 1.00 88.94 246 HIS A C 1
ATOM 1859 O O . HIS A 1 246 ? -20.365 -28.413 11.914 1.00 88.94 246 HIS A O 1
ATOM 1865 N N . LYS A 1 247 ? -18.999 -27.735 10.258 1.00 76.88 247 LYS A N 1
ATOM 1866 C CA . LYS A 1 247 ? -20.053 -27.210 9.365 1.00 76.88 247 LYS A CA 1
ATOM 1867 C C . LYS A 1 247 ? -21.202 -28.194 9.146 1.00 76.88 247 LYS A C 1
ATOM 1869 O O . LYS A 1 247 ? -22.349 -27.777 9.100 1.00 76.88 247 LYS A O 1
ATOM 1874 N N . ALA A 1 248 ? -20.895 -29.485 9.010 1.00 76.00 248 ALA A N 1
ATOM 1875 C CA . ALA A 1 248 ? -21.896 -30.498 8.682 1.00 76.00 248 ALA A CA 1
ATOM 1876 C C . ALA A 1 248 ? -22.794 -30.885 9.869 1.00 76.00 248 ALA A C 1
ATOM 1878 O O . ALA A 1 248 ? -23.927 -31.290 9.649 1.00 76.00 248 ALA A O 1
ATOM 1879 N N . SER A 1 249 ? -22.308 -30.774 11.111 1.00 84.31 249 SER A N 1
ATOM 1880 C CA . SER A 1 249 ? -23.100 -31.116 12.305 1.00 84.31 249 SER A CA 1
ATOM 1881 C C . SER A 1 249 ? -23.583 -29.899 13.091 1.00 84.31 249 SER A C 1
ATOM 1883 O O . SER A 1 249 ? -24.291 -30.071 14.076 1.00 84.31 249 SER A O 1
ATOM 1885 N N . ALA A 1 250 ? -23.172 -28.687 12.702 1.00 84.44 250 ALA A N 1
ATOM 1886 C CA . ALA A 1 250 ? -23.393 -27.444 13.444 1.00 84.44 250 ALA A CA 1
ATOM 1887 C C . ALA A 1 250 ? -22.908 -27.482 14.913 1.00 84.44 250 ALA A C 1
ATOM 1889 O O . ALA A 1 250 ? -23.301 -26.653 15.729 1.00 84.44 250 ALA A O 1
ATOM 1890 N N . GLN A 1 251 ? -22.029 -28.426 15.262 1.00 77.12 251 GLN A N 1
ATOM 1891 C CA . GLN A 1 251 ? -21.488 -28.562 16.612 1.00 77.12 251 GLN A CA 1
ATOM 1892 C C . GLN A 1 251 ? -20.191 -27.771 16.762 1.00 77.12 251 GLN A C 1
ATOM 1894 O O . GLN A 1 251 ? -19.316 -27.810 15.891 1.00 77.12 251 GLN A O 1
ATOM 1899 N N . VAL A 1 252 ? -20.051 -27.086 17.897 1.00 79.81 252 VAL A N 1
ATOM 1900 C CA . VAL A 1 252 ? -18.829 -26.377 18.280 1.00 79.81 252 VAL A CA 1
ATOM 1901 C C . VAL A 1 252 ? -18.009 -27.274 19.200 1.00 79.81 252 VAL A C 1
ATOM 1903 O O . VAL A 1 252 ? -18.440 -27.617 20.298 1.00 79.81 252 VAL A O 1
ATOM 1906 N N . ALA A 1 253 ? -16.812 -27.643 18.756 1.00 73.44 253 ALA A N 1
ATOM 1907 C CA . ALA A 1 253 ? -15.839 -28.364 19.559 1.00 73.44 253 ALA A CA 1
ATOM 1908 C C . ALA A 1 253 ? -14.790 -27.391 20.107 1.00 73.44 253 ALA A C 1
ATOM 1910 O O . ALA A 1 253 ? -14.262 -26.538 19.386 1.00 73.44 253 ALA A O 1
ATOM 1911 N N . PHE A 1 254 ? -14.447 -27.545 21.383 1.00 80.56 254 PHE A N 1
ATOM 1912 C CA . PHE A 1 254 ? -13.298 -26.859 21.958 1.00 80.56 254 PHE A CA 1
ATOM 1913 C C . PHE A 1 254 ? -12.036 -27.652 21.638 1.00 80.56 254 PHE A C 1
ATOM 1915 O O . PHE A 1 254 ? -11.940 -28.839 21.950 1.00 80.56 254 PHE A O 1
ATOM 1922 N N . ALA A 1 255 ? -11.045 -26.997 21.037 1.00 71.00 255 ALA A N 1
ATOM 1923 C CA . ALA A 1 255 ? -9.746 -27.614 20.833 1.00 71.00 255 ALA A CA 1
ATOM 1924 C C . ALA A 1 255 ? -9.152 -27.991 22.201 1.00 71.00 255 ALA A C 1
ATOM 1926 O O . ALA A 1 255 ? -9.178 -27.157 23.124 1.00 71.00 255 ALA A O 1
ATOM 1927 N N . PRO A 1 256 ? -8.595 -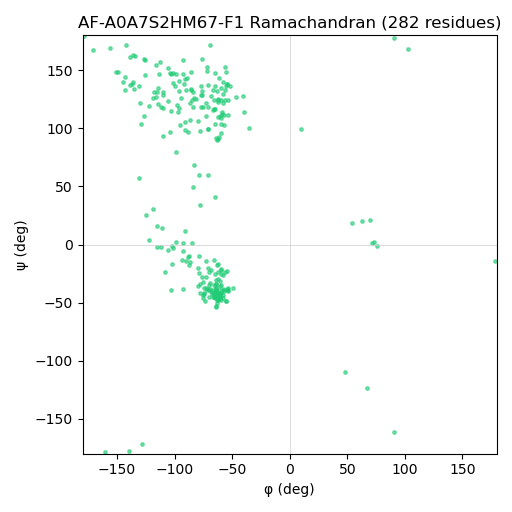29.207 22.353 1.00 53.62 256 PRO A N 1
ATOM 1928 C CA . PRO A 1 256 ? -7.946 -29.610 23.591 1.00 53.62 256 PRO A CA 1
ATOM 1929 C C . PRO A 1 256 ? -6.855 -28.594 23.964 1.00 53.62 256 PRO A C 1
ATOM 1931 O O . PRO A 1 256 ? -6.275 -27.950 23.082 1.00 53.62 256 PRO A O 1
ATOM 1934 N N . PRO A 1 257 ? -6.593 -28.373 25.264 1.00 57.41 257 PRO A N 1
ATOM 1935 C CA . PRO A 1 257 ? -5.540 -27.457 25.679 1.00 57.41 257 PRO A CA 1
ATOM 1936 C C . PRO A 1 257 ? -4.220 -27.925 25.083 1.00 57.41 257 PRO A C 1
ATOM 1938 O O . PRO A 1 257 ? -3.803 -29.058 25.318 1.00 57.41 257 PRO A O 1
ATOM 1941 N N . ARG A 1 258 ? -3.576 -27.056 24.291 1.00 63.19 258 ARG A N 1
ATOM 1942 C CA . ARG A 1 258 ? -2.209 -27.311 23.835 1.00 63.19 258 ARG A CA 1
ATOM 1943 C C . ARG A 1 258 ? -1.356 -27.537 25.078 1.00 63.19 258 ARG A C 1
ATOM 1945 O O . ARG A 1 258 ? -1.512 -26.833 26.075 1.00 63.19 258 ARG A O 1
ATOM 1952 N N . ALA A 1 259 ? -0.487 -28.540 25.026 1.00 57.97 259 ALA A N 1
ATOM 1953 C CA . ALA A 1 259 ? 0.493 -28.763 26.074 1.00 57.97 259 ALA A CA 1
ATOM 1954 C C . ALA A 1 259 ? 1.452 -27.562 26.096 1.00 57.97 259 ALA A C 1
ATOM 1956 O O . ALA A 1 259 ? 2.427 -27.505 25.349 1.00 57.97 259 ALA A O 1
ATOM 1957 N N . GLU A 1 260 ? 1.136 -26.561 26.910 1.00 68.94 260 GLU A N 1
ATOM 1958 C CA . GLU A 1 260 ? 1.984 -25.395 27.107 1.00 68.94 260 GLU A CA 1
ATOM 1959 C C . GLU A 1 260 ? 3.199 -25.814 27.935 1.00 68.94 260 GLU A C 1
ATOM 1961 O O . GLU A 1 260 ? 3.090 -26.134 29.116 1.00 68.94 260 GLU A O 1
ATOM 1966 N N . ARG A 1 261 ? 4.378 -25.830 27.303 1.00 70.94 261 ARG A N 1
ATOM 1967 C CA . ARG A 1 261 ? 5.649 -26.157 27.974 1.00 70.94 261 ARG A CA 1
ATOM 1968 C C . ARG A 1 261 ? 6.213 -24.988 28.791 1.00 70.94 261 ARG A C 1
ATOM 1970 O O . ARG A 1 261 ? 7.157 -25.162 29.558 1.00 70.94 261 ARG A O 1
ATOM 1977 N N . GLY A 1 262 ? 5.642 -23.792 28.649 1.00 79.75 262 GLY A N 1
ATOM 1978 C CA . GLY A 1 262 ? 6.084 -22.599 29.362 1.00 79.75 262 GLY A CA 1
ATOM 1979 C C . GLY A 1 262 ? 5.652 -22.615 30.828 1.00 79.75 262 GLY A C 1
ATOM 1980 O O . GLY A 1 262 ? 4.459 -22.560 31.125 1.00 79.75 262 GLY A O 1
ATOM 1981 N N . LYS A 1 263 ? 6.619 -22.597 31.759 1.00 75.06 263 LYS A N 1
ATOM 1982 C CA . LYS A 1 263 ? 6.372 -22.520 33.217 1.00 75.06 263 LYS A CA 1
ATOM 1983 C C . LYS A 1 263 ? 5.385 -21.403 33.595 1.00 75.06 263 LYS A C 1
ATOM 1985 O O . LYS A 1 263 ? 4.544 -21.600 34.469 1.00 75.06 263 LYS A O 1
ATOM 1990 N N . ARG A 1 264 ? 5.447 -20.255 32.904 1.00 65.19 264 ARG A N 1
ATOM 1991 C CA . ARG A 1 264 ? 4.555 -19.102 33.122 1.00 65.19 264 ARG A CA 1
ATOM 1992 C C . ARG A 1 264 ? 3.099 -19.404 32.762 1.00 65.19 264 ARG A C 1
ATOM 1994 O O . ARG A 1 264 ? 2.210 -19.057 33.529 1.00 65.19 264 ARG A O 1
ATOM 2001 N N . ALA A 1 265 ? 2.855 -20.088 31.651 1.00 65.88 265 ALA A N 1
ATOM 2002 C CA . ALA A 1 265 ? 1.506 -20.395 31.186 1.00 65.88 265 ALA A CA 1
ATOM 2003 C C . ALA A 1 265 ? 0.845 -21.487 32.056 1.00 65.88 265 ALA A C 1
ATOM 2005 O O . ALA A 1 265 ? -0.297 -21.340 32.495 1.00 65.88 265 ALA A O 1
ATOM 2006 N N . ILE A 1 266 ? 1.634 -22.483 32.487 1.00 74.44 266 ILE A N 1
ATOM 2007 C CA . ILE A 1 266 ? 1.235 -23.458 33.518 1.00 74.44 266 ILE A CA 1
ATOM 2008 C C . ILE A 1 266 ? 0.855 -22.751 34.829 1.00 74.44 266 ILE A C 1
ATOM 2010 O O . ILE A 1 266 ? -0.147 -23.102 35.453 1.00 74.44 266 ILE A O 1
ATOM 2014 N N . PHE A 1 267 ? 1.633 -21.753 35.257 1.00 73.50 267 PHE A N 1
ATOM 2015 C CA . PHE A 1 267 ? 1.355 -20.998 36.481 1.00 73.50 267 PHE A CA 1
ATOM 2016 C C . PHE A 1 267 ? 0.061 -20.177 36.378 1.00 73.50 267 PHE A C 1
ATOM 2018 O O . PHE A 1 267 ? -0.770 -20.228 37.285 1.00 73.50 267 PHE A O 1
ATOM 2025 N N . VAL A 1 268 ? -0.150 -19.480 35.256 1.00 66.06 268 VAL A N 1
ATOM 2026 C CA . VAL A 1 268 ? -1.381 -18.718 34.986 1.00 66.06 268 VAL A CA 1
ATOM 2027 C C . VAL A 1 268 ? -2.600 -19.643 34.973 1.00 66.06 268 VAL A C 1
ATOM 2029 O O . VAL A 1 268 ? -3.586 -19.361 35.655 1.00 66.06 268 VAL A O 1
ATOM 2032 N N . LYS A 1 269 ? -2.507 -20.800 34.306 1.00 75.94 269 LYS A N 1
ATOM 2033 C CA . LYS A 1 269 ? -3.575 -21.809 34.287 1.00 75.94 269 LYS A CA 1
ATOM 2034 C C . LYS A 1 269 ? -3.901 -22.333 35.688 1.00 75.94 269 LYS A C 1
ATOM 2036 O O . LYS A 1 269 ? -5.068 -22.392 36.064 1.00 75.94 269 LYS A O 1
ATOM 2041 N N . ARG A 1 270 ? -2.883 -22.668 36.491 1.00 83.88 270 ARG A N 1
ATOM 2042 C CA . ARG A 1 270 ? -3.070 -23.130 37.880 1.00 83.88 270 ARG A CA 1
ATOM 2043 C C . ARG A 1 270 ? -3.737 -22.072 38.756 1.00 83.88 270 ARG A C 1
ATOM 2045 O O . ARG A 1 270 ? -4.578 -22.418 39.583 1.00 83.88 270 ARG A O 1
ATOM 2052 N N . ARG A 1 271 ? -3.383 -20.795 38.578 1.00 80.06 271 ARG A N 1
ATOM 2053 C CA . ARG A 1 271 ? -4.000 -19.680 39.309 1.00 80.06 271 ARG A CA 1
ATOM 2054 C C . ARG A 1 271 ? -5.475 -19.513 38.936 1.00 80.06 271 ARG A C 1
ATOM 2056 O O . ARG A 1 271 ? -6.302 -19.366 39.829 1.00 80.06 271 ARG A O 1
ATOM 2063 N N . TYR A 1 272 ? -5.800 -19.607 37.648 1.00 76.81 272 TYR A N 1
ATOM 2064 C CA . TYR A 1 272 ? -7.178 -19.542 37.158 1.00 76.81 272 TYR A CA 1
ATOM 2065 C C . TYR A 1 272 ? -8.037 -20.708 37.672 1.00 76.81 272 TYR A C 1
ATOM 2067 O O . TYR A 1 272 ? -9.111 -20.487 38.227 1.00 76.81 272 TYR A O 1
ATOM 2075 N N . GLU A 1 273 ? -7.544 -21.949 37.581 1.00 86.00 273 GLU A N 1
ATOM 2076 C CA . GLU A 1 273 ? -8.271 -23.117 38.099 1.00 86.00 273 GLU A CA 1
ATOM 2077 C C . GLU A 1 273 ? -8.463 -23.071 39.621 1.00 86.00 273 GLU A C 1
ATOM 2079 O O . GLU A 1 273 ? -9.493 -23.528 40.113 1.00 86.00 273 GLU A O 1
ATOM 2084 N N . ARG A 1 274 ? -7.506 -22.511 40.378 1.00 85.75 274 ARG A N 1
ATOM 2085 C CA . ARG A 1 274 ? -7.663 -22.290 41.825 1.00 85.75 274 ARG A CA 1
ATOM 2086 C C . ARG A 1 274 ? -8.813 -21.322 42.111 1.00 85.75 274 ARG A C 1
ATOM 2088 O O . ARG A 1 274 ? -9.673 -21.652 42.919 1.00 85.75 274 ARG A O 1
ATOM 2095 N N . CYS A 1 275 ? -8.855 -20.194 41.405 1.00 78.31 275 CYS A N 1
ATOM 2096 C CA . CYS A 1 275 ? -9.906 -19.189 41.557 1.00 78.31 275 CYS A CA 1
ATOM 2097 C C . CYS A 1 275 ? -11.295 -19.760 41.213 1.00 78.31 275 CYS A C 1
ATOM 2099 O O . CYS A 1 275 ? -12.237 -19.601 41.983 1.00 78.31 275 CYS A O 1
ATOM 2101 N N . LEU A 1 276 ? -11.411 -20.546 40.133 1.00 70.94 276 LEU A N 1
ATOM 2102 C CA . LEU A 1 276 ? -12.664 -21.231 39.787 1.00 70.94 276 LEU A CA 1
ATOM 2103 C C . LEU A 1 276 ? -13.145 -22.213 40.866 1.00 70.94 276 LEU A C 1
ATOM 2105 O O . LEU A 1 276 ? -14.349 -22.362 41.056 1.00 70.94 276 LEU A O 1
ATOM 2109 N N . ARG A 1 277 ? -12.235 -22.911 41.558 1.00 89.69 277 ARG A N 1
ATOM 2110 C CA . ARG A 1 277 ? -12.610 -23.810 42.665 1.00 89.69 277 ARG A CA 1
ATOM 2111 C C . ARG A 1 277 ? -13.073 -23.035 43.893 1.00 89.69 277 ARG A C 1
ATOM 2113 O O . ARG A 1 277 ? -13.997 -23.487 44.555 1.00 89.69 277 ARG A O 1
ATOM 2120 N N . GLU A 1 278 ? -12.444 -21.903 44.195 1.00 85.62 278 GLU A N 1
ATOM 2121 C CA . GLU A 1 278 ? -12.872 -21.021 45.288 1.00 85.62 278 GLU A CA 1
ATOM 2122 C C . GLU A 1 278 ? -14.271 -20.463 45.032 1.00 85.62 278 GLU A C 1
ATOM 2124 O O . GLU A 1 278 ? -15.109 -20.541 45.922 1.00 85.62 278 GLU A O 1
ATOM 2129 N N . MET A 1 279 ? -14.562 -20.021 43.805 1.00 66.31 279 MET A N 1
ATOM 2130 C CA . MET A 1 279 ? -15.905 -19.557 43.442 1.00 66.31 279 MET A CA 1
ATOM 2131 C C . MET A 1 279 ? -16.967 -20.651 43.603 1.00 66.31 279 MET A C 1
ATOM 2133 O O . MET A 1 279 ? -18.030 -20.374 44.141 1.00 66.31 279 MET A O 1
ATOM 2137 N N . ARG A 1 280 ? -16.677 -21.900 43.201 1.00 88.62 280 ARG A N 1
ATOM 2138 C CA . ARG A 1 280 ? -17.617 -23.023 43.397 1.00 88.62 280 ARG A CA 1
ATOM 2139 C C . ARG A 1 280 ? -17.872 -23.328 44.872 1.00 88.62 280 ARG A C 1
ATOM 2141 O O . ARG A 1 280 ? -18.996 -23.601 45.247 1.00 88.62 280 ARG A O 1
ATOM 2148 N N . ARG A 1 281 ? -16.843 -23.227 45.719 1.00 91.62 281 ARG A N 1
ATOM 2149 C CA . ARG A 1 281 ? -16.992 -23.404 47.175 1.00 91.62 281 ARG A CA 1
ATOM 2150 C C . ARG A 1 281 ? -17.786 -22.290 47.848 1.00 91.62 281 ARG A C 1
ATOM 2152 O O . ARG A 1 281 ? -18.220 -22.480 48.969 1.00 91.62 281 ARG A O 1
ATOM 2159 N N . GLN A 1 282 ? -17.872 -21.118 47.226 1.00 76.25 282 GLN A N 1
ATOM 2160 C CA . GLN A 1 282 ? -18.667 -20.000 47.733 1.00 76.25 282 GLN A CA 1
ATOM 2161 C C . GLN A 1 282 ? -20.120 -20.056 47.252 1.00 76.25 282 GLN A C 1
ATOM 2163 O O . GLN A 1 282 ? -20.958 -19.358 47.814 1.00 76.25 282 GLN A O 1
ATOM 2168 N N . SER A 1 283 ? -20.405 -20.827 46.198 1.00 74.69 283 SER A N 1
ATOM 2169 C CA . SER A 1 283 ? -21.754 -21.011 45.656 1.00 74.69 283 SER A CA 1
ATOM 2170 C C . SER A 1 283 ? -22.489 -22.235 46.206 1.00 74.69 283 SER A C 1
ATOM 2172 O O . SER A 1 283 ? -23.692 -22.337 45.977 1.00 74.69 283 SER A O 1
ATOM 2174 N N . ASP A 1 284 ? -21.772 -23.136 46.880 1.00 72.75 284 ASP A N 1
ATOM 2175 C CA . ASP A 1 284 ? -22.297 -24.310 47.591 1.00 72.75 284 ASP A CA 1
ATOM 2176 C C . ASP A 1 284 ? -22.421 -24.003 49.093 1.00 72.75 284 ASP A C 1
ATOM 2178 O O . ASP A 1 284 ? -23.428 -24.427 49.705 1.00 72.75 284 ASP A O 1
#

Nearest PDB structures (foldseek):
  6nrj-assembly1_A  TM=5.869E-01  e=1.360E-05  Homo sapiens
  8u4w-assembly4_D  TM=4.520E-01  e=4.772E-05  Homo sapiens
  4f0d-assembly1_A  TM=6.175E-01  e=8.163E-03  Homo sapiens
  5fpg-assembly2_B  TM=4.844E-01  e=7.243E-03  Homo sapiens

Sequence (284 aa):
EALANPFSEALRAEKVDDQHEARRQKTFESIRQDFIREHGHDIKHWLAKCFDGPFILKLALVAPAVQQRFADAVQTTAGARVLPATHGSAEENYAPICESGLLIPGKGNQLEVAHGSAHGVGIYTARIDSAWLSQGFCSAPRMLVCGVVDDALEAFGFGGTCGSREVSAASSAVKHVDDAIVVFDERRVAPLFEASGTGYRSQRQPATVAGIATASWRPAGPPTSNTNRPGHAQRLVQVGARQWLHKASAQVAFAPPRAERGKRAIFVKRRYERCLREMRRQSD

Solvent-accessible surface area (backbone atoms only — not comparable to full-atom values): 16392 Å² total; per-residue (Å²): 134,82,86,74,68,90,55,57,63,59,60,48,52,54,52,48,53,54,52,52,60,71,61,54,80,63,47,49,66,57,51,48,53,52,44,47,70,74,42,40,65,60,55,51,59,36,48,52,69,39,29,44,62,76,66,48,80,42,77,42,80,50,28,68,72,39,39,49,42,32,27,50,39,58,73,70,39,81,89,44,44,74,43,66,26,21,35,37,42,48,63,85,46,51,62,58,33,27,55,70,30,58,70,41,52,66,66,94,53,91,46,66,81,84,58,86,54,70,80,50,82,40,41,71,29,13,34,44,89,34,35,62,63,17,53,67,42,29,74,50,45,45,38,34,35,23,40,31,55,42,62,47,44,70,39,80,94,65,62,47,63,47,77,95,38,52,31,59,22,43,46,94,45,31,34,31,43,76,56,34,36,39,34,63,40,53,43,34,38,42,62,50,27,34,39,38,39,86,30,58,42,84,70,80,67,75,93,76,74,90,79,78,77,77,73,79,91,68,81,85,66,83,82,72,84,74,80,71,70,84,70,70,79,74,54,59,44,81,77,52,96,56,28,32,32,31,69,90,74,73,45,76,45,69,60,76,83,73,88,67,84,47,70,65,58,48,48,52,51,53,53,51,56,50,52,55,52,53,54,52,66,74,75,108

pLDDT: mean 84.45, std 18.43, range [32.47, 98.75]

Radius of gyration: 24.27 Å; Cα contacts (8 Å, |Δi|>4): 416; chains: 1; bounding box: 47×57×70 Å

Organism: NCBI:txid1333877